Protein AF-A0A0F0DK06-F1 (afdb_monomer_lite)

Foldseek 3Di:
DPPPPPQDLVNLVVLLVVLVVLLQVLLCLQFVDGLQDDPVVLQVVLCVPPVDRDSQNCLQLVLLVVVVVQVCADPVRHRPDPPPDDDNVSSVSSNVVSLVNGPPNDPLNSLLSNLSSLLVVLSVQLVVCSVVVVNVSNVVSSVRSVVSSVRSNVSSVVVVVVVVVVVVVVCVVCPVVVVLLVVLLVCCVPPNVPPPDQLLVSLVCCCPPVPRPDPSVVSSVSSVVSNVVVVVVD

Sequence (234 aa):
MTTSLDLTIGDFEKQLAQTYGAMCGVFESAFGVGLEDRLPEIEQHIDKHYGADAANHMLVLQGIIDRDTEEFLDEDGNVLTDLSGTSVELCQEAVTLFLAKTKPASVYNENMLYGVSHCWFNLNLAGSCLHASQHPEALHFLASANKALGQAQMLLVLRERGRERARKGGKQRHAPMQEEKERAQTIFRQFIAGKGLSNAQAASKLHSEFGIRYHYGGVTRLVSKTRKEMESES

Secondary structure (DSSP, 8-state):
--------HHHHHHHHHHHHHHHHHHHHHHHSS-TT---HHHHHHHHHHH-----HHHHHHHHHHHHHGGG-B-TTS-B-S--TT--HHHHHHHHHHHHHH-SS--HHHHHHHHHHHHHHHHHHHHHHHHHTT-HHHHHHHHHHHHHHHHHHHHHHHHHHHHHHHHHHHHHHHHHHHHHHHHHHHHHIIIIIGGG---HHHHHHHHHHTT---S-HHHHHHHHHHHHHHHHH--

Radius of gyration: 28.75 Å; chains: 1; bounding box: 60×46×85 Å

Structure (mmCIF, N/CA/C/O backbone):
data_AF-A0A0F0DK06-F1
#
_entry.id   AF-A0A0F0DK06-F1
#
loop_
_atom_site.group_PDB
_atom_site.id
_atom_site.type_symbol
_atom_site.label_atom_id
_atom_site.label_alt_id
_atom_site.label_comp_id
_atom_site.label_asym_id
_atom_site.label_entity_id
_atom_site.label_seq_id
_atom_site.pdbx_PDB_ins_code
_atom_site.Cartn_x
_atom_site.Cartn_y
_atom_site.Cartn_z
_atom_site.occupancy
_atom_site.B_iso_or_equiv
_atom_site.auth_seq_id
_atom_site.auth_comp_id
_atom_site.auth_asym_id
_atom_site.auth_atom_id
_atom_site.pdbx_PDB_model_num
ATOM 1 N N . MET A 1 1 ? 30.646 26.077 -20.517 1.00 32.72 1 MET A N 1
ATOM 2 C CA . MET A 1 1 ? 31.102 24.688 -20.312 1.00 32.72 1 MET A CA 1
ATOM 3 C C . MET A 1 1 ? 29.901 23.880 -19.866 1.00 32.72 1 MET A C 1
ATOM 5 O O . MET A 1 1 ? 29.475 24.024 -18.731 1.00 32.72 1 MET A O 1
ATOM 9 N N . THR A 1 2 ? 29.297 23.123 -20.773 1.00 37.91 2 THR A N 1
ATOM 10 C CA . THR A 1 2 ? 28.320 22.083 -20.439 1.00 37.91 2 THR A CA 1
ATOM 11 C C . THR A 1 2 ? 29.119 20.818 -20.165 1.00 37.91 2 THR A C 1
ATOM 13 O O . THR A 1 2 ? 29.658 20.224 -21.092 1.00 37.91 2 THR A O 1
ATOM 16 N N . THR A 1 3 ? 29.284 20.456 -18.897 1.00 40.16 3 THR A N 1
ATOM 17 C CA . THR A 1 3 ? 29.746 19.118 -18.514 1.00 40.16 3 THR A CA 1
ATOM 18 C C . THR A 1 3 ? 28.744 18.112 -19.073 1.00 40.16 3 THR A C 1
ATOM 20 O O . THR A 1 3 ? 27.617 18.064 -18.577 1.00 40.16 3 THR A O 1
ATOM 23 N N . SER A 1 4 ? 29.106 17.361 -20.121 1.00 44.09 4 SER A N 1
ATOM 24 C CA . SER A 1 4 ? 28.352 16.155 -20.450 1.00 44.09 4 SER A CA 1
ATOM 25 C C . SER A 1 4 ? 28.555 15.199 -19.280 1.00 44.09 4 SER A C 1
ATOM 27 O O . SER A 1 4 ? 29.680 14.880 -18.895 1.00 44.09 4 SER A O 1
ATOM 29 N N . LEU A 1 5 ? 27.460 14.839 -18.615 1.00 53.03 5 LEU A N 1
ATOM 30 C CA . LEU A 1 5 ? 27.464 13.650 -17.783 1.00 53.03 5 LEU A CA 1
ATOM 31 C C . LEU A 1 5 ? 27.520 12.478 -18.762 1.00 53.03 5 LEU A C 1
ATOM 33 O O . LEU A 1 5 ? 26.489 12.084 -19.304 1.00 53.03 5 LEU A O 1
ATOM 37 N N . ASP A 1 6 ? 28.718 11.965 -19.020 1.00 58.81 6 ASP A N 1
ATOM 38 C CA . ASP A 1 6 ? 28.892 10.707 -19.743 1.00 58.81 6 ASP A CA 1
ATOM 39 C C . ASP A 1 6 ? 28.483 9.573 -18.790 1.00 58.81 6 ASP A C 1
ATOM 41 O O . ASP A 1 6 ? 29.312 8.952 -18.128 1.00 58.81 6 ASP A O 1
ATOM 45 N N . LEU A 1 7 ? 27.170 9.373 -18.641 1.00 66.19 7 LEU A N 1
ATOM 46 C CA . LEU A 1 7 ? 26.610 8.232 -17.923 1.00 66.19 7 LEU A CA 1
ATOM 47 C C . LEU A 1 7 ? 26.933 6.965 -18.712 1.00 66.19 7 LEU A C 1
ATOM 49 O O . LEU A 1 7 ? 26.565 6.841 -19.882 1.00 66.19 7 LEU A O 1
ATOM 53 N N . THR A 1 8 ? 27.617 6.020 -18.074 1.00 79.62 8 THR A N 1
ATOM 54 C CA . THR A 1 8 ? 27.904 4.721 -18.685 1.00 79.62 8 THR A CA 1
ATOM 55 C C . THR A 1 8 ? 26.672 3.820 -18.628 1.00 79.62 8 THR A C 1
ATOM 57 O O . THR A 1 8 ? 25.807 3.991 -17.770 1.00 79.62 8 THR A O 1
ATOM 60 N N . ILE A 1 9 ? 26.602 2.804 -19.495 1.00 79.38 9 ILE A N 1
ATOM 61 C CA . ILE A 1 9 ? 25.559 1.762 -19.419 1.00 79.38 9 ILE A CA 1
ATOM 62 C C . ILE A 1 9 ? 25.511 1.143 -18.010 1.00 79.38 9 ILE A C 1
ATOM 64 O O . ILE A 1 9 ? 24.431 0.965 -17.455 1.00 79.38 9 ILE A O 1
ATOM 68 N N . GLY A 1 10 ? 26.672 0.922 -17.381 1.00 83.31 10 GLY A N 1
ATOM 69 C CA . GLY A 1 10 ? 26.745 0.413 -16.008 1.00 83.31 10 GLY A CA 1
ATOM 70 C C . GLY A 1 10 ? 26.140 1.360 -14.961 1.00 83.31 10 GLY A C 1
ATOM 71 O O . GLY A 1 10 ? 25.573 0.899 -13.970 1.00 83.31 10 GLY A O 1
ATOM 72 N N . ASP A 1 11 ? 26.194 2.678 -15.178 1.00 86.06 11 ASP A N 1
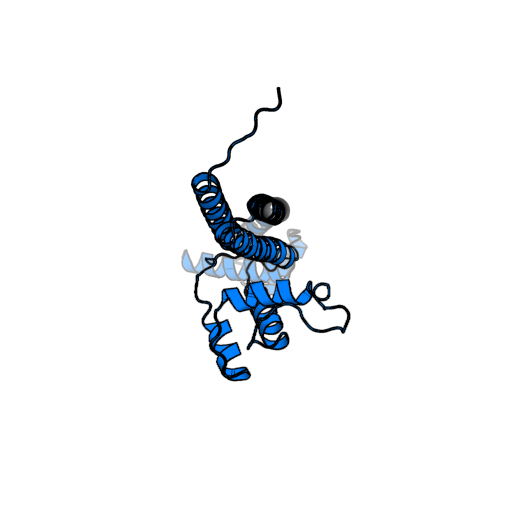ATOM 73 C CA . ASP A 1 11 ? 25.514 3.645 -14.308 1.00 86.06 11 ASP A CA 1
ATOM 74 C C . ASP A 1 11 ? 23.989 3.558 -14.455 1.00 86.06 11 ASP A C 1
ATOM 76 O O . ASP A 1 11 ? 23.273 3.649 -13.455 1.00 86.06 11 ASP A O 1
ATOM 80 N N . PHE A 1 12 ? 23.489 3.330 -15.675 1.00 85.94 12 PHE A N 1
ATOM 81 C CA . PHE A 1 12 ? 22.062 3.114 -15.932 1.00 85.94 12 PHE A CA 1
ATOM 82 C C . PHE A 1 12 ? 21.549 1.832 -15.279 1.00 85.94 12 PHE A C 1
ATOM 84 O O . PHE A 1 12 ? 20.561 1.879 -14.548 1.00 85.94 12 PHE A O 1
ATOM 91 N N . GLU A 1 13 ? 22.234 0.705 -15.479 1.00 88.81 13 GLU A N 1
ATOM 92 C CA . GLU A 1 13 ? 21.871 -0.582 -14.866 1.00 88.81 13 GLU A CA 1
ATOM 93 C C . GLU A 1 13 ? 21.831 -0.482 -13.339 1.00 88.81 13 GLU A C 1
ATOM 95 O O . GLU A 1 13 ? 20.900 -0.963 -12.686 1.00 88.81 13 GLU A O 1
ATOM 100 N N . LYS A 1 14 ? 22.806 0.222 -12.756 1.00 92.44 14 LYS A N 1
ATOM 101 C CA . LYS A 1 14 ? 22.839 0.482 -11.319 1.00 92.44 14 LYS A CA 1
ATOM 102 C C . LYS A 1 14 ? 21.637 1.302 -10.857 1.00 92.44 14 LYS A C 1
ATOM 104 O O . LYS A 1 14 ? 21.059 0.974 -9.821 1.00 92.44 14 LYS A O 1
ATOM 109 N N . GLN A 1 15 ? 21.257 2.354 -11.583 1.00 92.06 15 GLN A N 1
ATOM 110 C CA . GLN A 1 15 ? 20.084 3.150 -11.217 1.00 92.06 15 GLN A CA 1
ATOM 111 C C . GLN A 1 15 ? 18.779 2.365 -11.378 1.00 92.06 15 GLN A C 1
ATOM 113 O O . GLN A 1 15 ? 17.933 2.445 -10.492 1.00 92.06 15 GLN A O 1
ATOM 118 N N . LEU A 1 16 ? 18.639 1.551 -12.428 1.00 91.81 16 LEU A N 1
ATOM 119 C CA . LEU A 1 16 ? 17.487 0.659 -12.604 1.00 91.81 16 LEU A CA 1
ATOM 120 C C . LEU A 1 16 ? 17.328 -0.281 -11.405 1.00 91.81 16 LEU A C 1
ATOM 122 O O . LEU A 1 16 ? 16.255 -0.338 -10.803 1.00 91.81 16 LEU A O 1
ATOM 126 N N . ALA A 1 17 ? 18.409 -0.952 -11.000 1.00 93.50 17 ALA A N 1
ATOM 127 C CA . ALA A 1 17 ? 18.399 -1.852 -9.849 1.00 93.50 17 ALA A CA 1
ATOM 128 C C . ALA A 1 17 ? 18.077 -1.120 -8.532 1.00 93.50 17 ALA A C 1
ATOM 130 O O . ALA A 1 17 ? 17.318 -1.624 -7.703 1.00 93.50 17 ALA A O 1
ATOM 131 N N . GLN A 1 18 ? 18.621 0.085 -8.336 1.00 95.94 18 GLN A N 1
ATOM 132 C CA . GLN A 1 18 ? 18.335 0.906 -7.156 1.00 95.94 18 GLN A CA 1
ATOM 133 C C . GLN A 1 18 ? 16.867 1.336 -7.094 1.00 95.94 18 GLN A C 1
ATOM 135 O O . GLN A 1 18 ? 16.238 1.205 -6.041 1.00 95.94 18 GLN A O 1
ATOM 140 N N . THR A 1 19 ? 16.311 1.824 -8.204 1.00 95.31 19 THR A N 1
ATOM 141 C CA . THR A 1 19 ? 14.905 2.233 -8.275 1.00 95.31 19 THR A CA 1
ATOM 142 C C . THR A 1 19 ? 13.977 1.029 -8.100 1.00 95.31 19 THR A C 1
ATOM 144 O O . THR A 1 19 ? 13.003 1.138 -7.357 1.00 95.31 19 THR A O 1
ATOM 147 N N . TYR A 1 20 ? 14.307 -0.139 -8.668 1.00 94.88 20 TYR A N 1
ATOM 148 C CA . TYR A 1 20 ? 13.561 -1.384 -8.439 1.00 94.88 20 TYR A CA 1
ATOM 149 C C . TYR A 1 20 ? 13.545 -1.785 -6.957 1.00 94.88 20 TYR A C 1
ATOM 151 O O . TYR A 1 20 ? 12.481 -2.032 -6.388 1.00 94.88 20 TYR A O 1
ATOM 159 N N . GLY A 1 21 ? 14.707 -1.784 -6.295 1.00 95.94 21 GLY A N 1
ATOM 160 C CA . GLY A 1 21 ? 14.797 -2.098 -4.867 1.00 95.94 21 GLY A CA 1
ATOM 161 C C . GLY A 1 21 ? 13.999 -1.120 -3.996 1.00 95.94 21 GLY A C 1
ATOM 162 O O . GLY A 1 21 ? 13.289 -1.531 -3.077 1.00 95.94 21 GLY A O 1
ATOM 163 N N . ALA A 1 22 ? 14.051 0.177 -4.314 1.00 96.12 22 ALA A N 1
ATOM 164 C CA . ALA A 1 22 ? 13.262 1.193 -3.621 1.00 96.12 22 ALA A CA 1
ATOM 165 C C . ALA A 1 22 ? 11.749 1.009 -3.842 1.00 96.12 22 ALA A C 1
ATOM 167 O O . ALA A 1 22 ? 10.969 1.148 -2.899 1.00 96.12 22 ALA A O 1
ATOM 168 N N . MET A 1 23 ? 11.334 0.651 -5.059 1.00 96.12 23 MET A N 1
ATOM 169 C CA . MET A 1 23 ? 9.948 0.321 -5.387 1.00 96.12 23 MET A CA 1
ATOM 170 C C . MET A 1 23 ? 9.443 -0.877 -4.578 1.00 96.12 23 MET A C 1
ATOM 172 O O . MET A 1 23 ? 8.373 -0.783 -3.974 1.00 96.12 23 MET A O 1
ATOM 176 N N . CYS A 1 24 ? 10.230 -1.953 -4.489 1.00 94.56 24 CYS A N 1
ATOM 177 C CA . CYS A 1 24 ? 9.900 -3.118 -3.665 1.00 94.56 24 CYS A CA 1
ATOM 178 C C . CYS A 1 24 ? 9.703 -2.727 -2.194 1.00 94.56 24 CYS A C 1
ATOM 180 O O . CYS A 1 24 ? 8.694 -3.085 -1.591 1.00 94.56 24 CYS A O 1
ATOM 182 N N . GLY A 1 25 ? 10.610 -1.917 -1.636 1.00 94.44 25 GLY A N 1
ATOM 183 C CA . GLY A 1 25 ? 10.502 -1.448 -0.251 1.00 94.44 25 GLY A CA 1
ATOM 184 C C . GLY A 1 25 ? 9.280 -0.557 0.006 1.00 94.44 25 GLY A C 1
ATOM 185 O O . GLY A 1 25 ? 8.656 -0.647 1.068 1.00 94.44 25 GLY A O 1
ATOM 186 N N . VAL A 1 26 ? 8.895 0.289 -0.959 1.00 93.62 26 VAL A N 1
ATOM 187 C CA . VAL A 1 26 ? 7.659 1.087 -0.873 1.00 93.62 26 VAL A CA 1
ATOM 188 C C . VAL A 1 26 ? 6.428 0.188 -0.926 1.00 93.62 26 VAL A C 1
ATOM 190 O O . VAL A 1 26 ? 5.521 0.385 -0.117 1.00 93.62 26 VAL A O 1
ATOM 193 N N . PHE A 1 27 ? 6.398 -0.798 -1.824 1.00 92.88 27 PHE A N 1
ATOM 194 C CA . PHE A 1 27 ? 5.296 -1.756 -1.927 1.00 92.88 27 PHE A CA 1
ATOM 195 C C . PHE A 1 27 ? 5.124 -2.551 -0.627 1.00 92.88 27 PHE A C 1
ATOM 197 O O . PHE A 1 27 ? 4.036 -2.556 -0.049 1.00 92.88 27 PHE A O 1
ATOM 204 N N . GLU A 1 28 ? 6.210 -3.115 -0.098 1.00 92.25 28 GLU A N 1
ATOM 205 C CA . GLU A 1 28 ? 6.200 -3.866 1.160 1.00 92.25 28 GLU A CA 1
ATOM 206 C C . GLU A 1 28 ? 5.732 -3.002 2.334 1.00 92.25 28 GLU A C 1
ATOM 208 O O . GLU A 1 28 ? 4.836 -3.383 3.088 1.00 92.25 28 GLU A O 1
ATOM 213 N N . SER A 1 29 ? 6.246 -1.776 2.445 1.00 91.25 29 SER A N 1
ATOM 214 C CA . SER A 1 29 ? 5.813 -0.832 3.483 1.00 91.25 29 SER A CA 1
ATOM 215 C C . SER A 1 29 ? 4.342 -0.421 3.331 1.00 91.25 29 SER A C 1
ATOM 217 O O . SER A 1 29 ? 3.647 -0.143 4.317 1.00 91.25 29 SER A O 1
ATOM 219 N N . ALA A 1 30 ? 3.848 -0.342 2.095 1.00 89.75 30 ALA A N 1
ATOM 220 C CA . ALA A 1 30 ? 2.476 0.040 1.807 1.00 89.75 30 ALA A CA 1
ATOM 221 C C . ALA A 1 30 ? 1.489 -1.088 2.127 1.00 89.75 30 ALA A C 1
ATOM 223 O O . ALA A 1 30 ? 0.454 -0.810 2.747 1.00 89.75 30 ALA A O 1
ATOM 224 N N . PHE A 1 31 ? 1.799 -2.325 1.746 1.00 89.31 31 PHE A N 1
ATOM 225 C CA . PHE A 1 31 ? 0.837 -3.429 1.717 1.00 89.31 31 PHE A CA 1
ATOM 226 C C . PHE A 1 31 ? 1.129 -4.550 2.720 1.00 89.31 31 PHE A C 1
ATOM 228 O O . PHE A 1 31 ? 0.245 -5.363 2.979 1.00 89.31 31 PHE A O 1
ATOM 235 N N . GLY A 1 32 ? 2.307 -4.550 3.349 1.00 88.00 32 GLY A N 1
ATOM 236 C CA . GLY A 1 32 ? 2.714 -5.549 4.340 1.00 88.00 32 GLY A CA 1
ATOM 237 C C . GLY A 1 32 ? 3.075 -6.911 3.743 1.00 88.00 32 GLY A C 1
ATOM 238 O O . GLY A 1 32 ? 3.112 -7.889 4.484 1.00 88.00 32 GLY A O 1
ATOM 239 N N . VAL A 1 33 ? 3.296 -6.964 2.429 1.00 87.88 33 VAL A N 1
ATOM 240 C CA . VAL A 1 33 ? 3.726 -8.135 1.655 1.00 87.88 33 VAL A CA 1
ATOM 241 C C . VAL A 1 33 ? 4.769 -7.683 0.638 1.00 87.88 33 VAL A C 1
ATOM 243 O O . VAL A 1 33 ? 4.662 -6.575 0.105 1.00 87.88 33 VAL A O 1
ATOM 246 N N . GLY A 1 34 ? 5.780 -8.508 0.390 1.00 88.06 34 GLY A N 1
ATOM 247 C CA . GLY A 1 34 ? 6.795 -8.262 -0.626 1.00 88.06 34 GLY A CA 1
ATOM 248 C C . GLY A 1 34 ? 6.189 -8.216 -2.027 1.00 88.06 34 GLY A C 1
ATOM 249 O O . GLY A 1 34 ? 5.150 -8.819 -2.292 1.00 88.06 34 GLY A O 1
ATOM 250 N N . LEU A 1 35 ? 6.843 -7.490 -2.939 1.00 85.38 35 LEU A N 1
ATOM 251 C CA . LEU A 1 35 ? 6.375 -7.379 -4.325 1.00 85.38 35 LEU A CA 1
ATOM 252 C C . LEU A 1 35 ? 6.322 -8.749 -5.013 1.00 85.38 35 LEU A C 1
ATOM 254 O O . LEU A 1 35 ? 5.364 -9.053 -5.711 1.00 85.38 35 LEU A O 1
ATOM 258 N N . GLU A 1 36 ? 7.332 -9.581 -4.769 1.00 82.62 36 GLU A N 1
ATOM 259 C CA . GLU A 1 36 ? 7.475 -10.915 -5.360 1.00 82.62 36 GLU A CA 1
ATOM 260 C C . GLU A 1 36 ? 6.773 -12.018 -4.550 1.00 82.62 36 GLU A C 1
ATOM 262 O O . GLU A 1 36 ? 6.786 -13.182 -4.957 1.00 82.62 36 GLU A O 1
ATOM 267 N N . ASP A 1 37 ? 6.145 -11.674 -3.420 1.00 83.25 37 ASP A N 1
ATOM 268 C CA . ASP A 1 37 ? 5.455 -12.655 -2.588 1.00 83.25 37 ASP A CA 1
ATOM 269 C C . ASP A 1 37 ? 4.280 -13.266 -3.349 1.00 83.25 37 ASP A C 1
ATOM 271 O O . ASP A 1 37 ? 3.497 -12.582 -4.020 1.00 83.25 37 ASP A O 1
ATOM 275 N N . ARG A 1 38 ? 4.128 -14.586 -3.208 1.00 70.88 38 ARG A N 1
ATOM 276 C CA . ARG A 1 38 ? 2.936 -15.257 -3.714 1.00 70.88 38 ARG A CA 1
ATOM 277 C C . ARG A 1 38 ? 1.739 -14.914 -2.838 1.00 70.88 38 ARG A C 1
ATOM 279 O O . ARG A 1 38 ? 1.856 -14.894 -1.614 1.00 70.88 38 ARG A O 1
ATOM 286 N N . LEU A 1 39 ? 0.593 -14.672 -3.467 1.00 80.69 39 LEU A N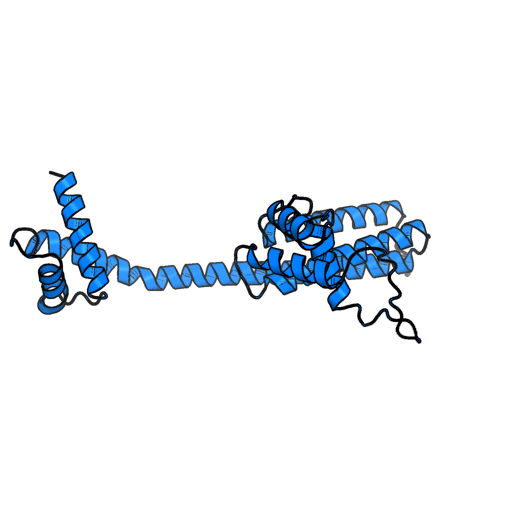 1
ATOM 287 C CA . LEU A 1 39 ? -0.692 -14.368 -2.841 1.00 80.69 39 LEU A CA 1
ATOM 288 C C . LEU A 1 39 ? -1.667 -15.496 -3.200 1.00 80.69 39 LEU A C 1
ATOM 290 O O . LEU A 1 39 ? -2.533 -15.312 -4.062 1.00 80.69 39 LEU A O 1
ATOM 294 N N . PRO A 1 40 ? -1.536 -16.674 -2.553 1.00 81.06 40 PRO A N 1
ATOM 295 C CA . PRO A 1 40 ? -2.130 -17.919 -3.032 1.00 81.06 40 PRO A CA 1
ATOM 296 C C . PRO A 1 40 ? -3.643 -17.852 -3.148 1.00 81.06 40 PRO A C 1
ATOM 298 O O . PRO A 1 40 ? -4.244 -18.547 -3.954 1.00 81.06 40 PRO A O 1
ATOM 301 N N . GLU A 1 41 ? -4.298 -17.020 -2.345 1.00 82.62 41 GLU A N 1
ATOM 302 C CA . GLU A 1 41 ? -5.744 -16.895 -2.408 1.00 82.62 41 GLU A CA 1
ATOM 303 C C . GLU A 1 41 ? -6.233 -16.088 -3.618 1.00 82.62 41 GLU A C 1
ATOM 305 O O . GLU A 1 41 ? -7.385 -16.257 -4.011 1.00 82.62 41 GLU A O 1
ATOM 310 N N . ILE A 1 42 ? -5.409 -15.186 -4.166 1.00 84.56 42 ILE A N 1
ATOM 311 C CA . ILE A 1 42 ? -5.698 -14.521 -5.444 1.00 84.56 42 ILE A CA 1
ATOM 312 C C . ILE A 1 42 ? -5.445 -15.525 -6.568 1.00 84.56 42 ILE A C 1
ATOM 314 O O . ILE A 1 42 ? -6.328 -15.706 -7.400 1.00 84.56 42 ILE A O 1
ATOM 318 N N . GLU A 1 43 ? -4.322 -16.254 -6.537 1.00 81.69 43 GLU A N 1
ATOM 319 C CA . GLU A 1 43 ? -4.020 -17.295 -7.537 1.00 81.69 43 GLU A CA 1
ATOM 320 C C . GLU A 1 43 ? -5.124 -18.345 -7.611 1.00 81.69 43 GLU A C 1
ATOM 322 O O . GLU A 1 43 ? -5.666 -18.594 -8.678 1.00 81.69 43 GLU A O 1
ATOM 327 N N . GLN A 1 44 ? -5.521 -18.907 -6.468 1.00 84.88 44 GLN A N 1
ATOM 328 C CA . GLN A 1 44 ? -6.580 -19.914 -6.392 1.00 84.88 44 GLN A CA 1
ATOM 329 C C . GLN A 1 44 ? -7.924 -19.388 -6.893 1.00 84.88 44 GLN A C 1
ATOM 331 O O . GLN A 1 44 ? -8.709 -20.153 -7.448 1.00 84.88 44 GLN A O 1
ATOM 336 N N . HIS A 1 45 ? -8.224 -18.105 -6.669 1.00 85.38 45 HIS A N 1
ATOM 337 C CA . HIS A 1 45 ? -9.441 -17.506 -7.201 1.00 85.38 45 HIS A CA 1
ATOM 338 C C . HIS A 1 45 ? -9.365 -17.411 -8.727 1.00 85.38 45 HIS A C 1
ATOM 340 O O . HIS A 1 45 ? -10.285 -17.856 -9.411 1.00 85.38 45 HIS A O 1
ATOM 346 N N . ILE A 1 46 ? -8.269 -16.868 -9.254 1.00 82.94 46 ILE A N 1
ATOM 347 C CA . ILE A 1 46 ? -8.091 -16.674 -10.692 1.00 82.94 46 ILE A CA 1
ATOM 348 C C . ILE A 1 46 ? -8.033 -18.017 -11.432 1.00 82.94 46 ILE A C 1
ATOM 350 O O . ILE A 1 46 ? -8.767 -18.198 -12.399 1.00 82.94 46 ILE A O 1
ATOM 354 N N . ASP A 1 47 ? -7.269 -18.989 -10.938 1.00 82.88 47 ASP A N 1
ATOM 355 C CA . ASP A 1 47 ? -7.199 -20.342 -11.503 1.00 82.88 47 ASP A CA 1
ATOM 356 C C . ASP A 1 47 ? -8.583 -21.008 -11.524 1.00 82.88 47 ASP A C 1
ATOM 358 O O . ASP A 1 47 ? -9.053 -21.485 -12.554 1.00 82.88 47 ASP A O 1
ATOM 362 N N . LYS A 1 48 ? -9.328 -20.936 -10.415 1.00 84.69 48 LYS A N 1
ATOM 363 C CA . LYS A 1 48 ? -10.671 -21.524 -10.338 1.00 84.69 48 LYS A CA 1
ATOM 364 C C . LYS A 1 48 ? -11.670 -20.895 -11.314 1.00 84.69 48 LYS A C 1
ATOM 366 O O . LYS A 1 48 ? -12.541 -21.604 -11.818 1.00 84.69 48 LYS A O 1
ATOM 371 N N . HIS A 1 49 ? -11.621 -19.577 -11.498 1.00 81.00 49 HIS A N 1
ATOM 372 C CA . HIS A 1 49 ? -12.631 -18.841 -12.264 1.00 81.00 49 HIS A CA 1
ATOM 373 C C . HIS A 1 49 ? -12.274 -18.673 -13.744 1.00 81.00 49 HIS A C 1
ATOM 375 O O . HIS A 1 49 ? -13.181 -18.619 -14.572 1.00 81.00 49 HIS A O 1
ATOM 381 N N . TYR A 1 50 ? -10.983 -18.645 -14.073 1.00 79.38 50 TYR A N 1
ATOM 382 C CA . TYR A 1 50 ? -10.483 -18.349 -15.415 1.00 79.38 50 TYR A CA 1
ATOM 383 C C . TYR A 1 50 ? -9.560 -19.440 -15.981 1.00 79.38 50 TYR A C 1
ATOM 385 O O . TYR A 1 50 ? -9.238 -19.391 -17.165 1.00 79.38 50 TYR A O 1
ATOM 393 N N . GLY A 1 51 ? -9.149 -20.435 -15.182 1.00 73.62 51 GLY A N 1
ATOM 394 C CA . GLY A 1 51 ? -8.243 -21.508 -15.610 1.00 73.62 51 GLY A CA 1
ATOM 395 C C . GLY A 1 51 ? -6.835 -21.019 -15.957 1.00 73.62 51 GLY A C 1
ATOM 396 O O . GLY A 1 51 ? -6.183 -21.607 -16.819 1.00 73.62 51 GLY A O 1
ATOM 397 N N . ALA A 1 52 ? -6.402 -19.910 -15.352 1.00 69.88 52 ALA A N 1
ATOM 398 C CA . ALA A 1 52 ? -5.152 -19.229 -15.665 1.00 69.88 52 ALA A CA 1
ATOM 399 C C . ALA A 1 52 ? -4.149 -19.324 -14.506 1.00 69.88 52 ALA A C 1
ATOM 401 O O . ALA A 1 52 ? -4.507 -19.084 -13.351 1.00 69.88 52 ALA A O 1
ATOM 402 N N . ASP A 1 53 ? -2.882 -19.604 -14.833 1.00 67.62 53 ASP A N 1
ATOM 403 C CA . ASP A 1 53 ? -1.774 -19.518 -13.877 1.00 67.62 53 ASP A CA 1
ATOM 404 C C . ASP A 1 53 ? -1.472 -18.042 -13.590 1.00 67.62 53 ASP A C 1
ATOM 406 O O . ASP A 1 53 ? -1.010 -17.285 -14.449 1.00 67.62 53 ASP A O 1
ATOM 410 N N . ALA A 1 54 ? -1.824 -17.607 -12.386 1.00 62.25 54 ALA A N 1
ATOM 411 C CA . ALA A 1 54 ? -1.763 -16.215 -11.992 1.00 62.25 54 ALA A CA 1
ATOM 412 C C . ALA A 1 54 ? -0.370 -15.863 -11.467 1.00 62.25 54 ALA A C 1
ATOM 414 O O . ALA A 1 54 ? -0.001 -16.215 -10.349 1.00 62.25 54 ALA A O 1
ATOM 415 N N . ALA A 1 55 ? 0.380 -15.056 -12.215 1.00 68.06 55 ALA A N 1
ATOM 416 C CA . ALA A 1 55 ? 1.573 -14.401 -11.690 1.00 68.06 55 ALA A CA 1
ATOM 417 C C . ALA A 1 55 ? 1.174 -13.265 -10.718 1.00 68.06 55 ALA A C 1
ATOM 419 O O . ALA A 1 55 ? 1.215 -12.094 -11.080 1.00 68.06 55 ALA A O 1
ATOM 420 N N . ASN A 1 56 ? 0.747 -13.622 -9.500 1.00 65.00 56 ASN A N 1
ATOM 421 C CA . ASN A 1 56 ? 0.326 -12.777 -8.363 1.00 65.00 56 ASN A CA 1
ATOM 422 C C . ASN A 1 56 ? 0.275 -11.261 -8.595 1.00 65.00 56 ASN A C 1
ATOM 424 O O . ASN A 1 56 ? -0.795 -10.691 -8.788 1.00 65.00 56 ASN A O 1
ATOM 428 N N . HIS A 1 57 ? 1.440 -10.607 -8.523 1.00 70.12 57 HIS A N 1
ATOM 429 C CA . HIS A 1 57 ? 1.578 -9.157 -8.583 1.00 70.12 57 HIS A CA 1
ATOM 430 C C . HIS A 1 57 ? 1.623 -8.633 -10.016 1.00 70.12 57 HIS A C 1
ATOM 432 O O . HIS A 1 57 ? 1.197 -7.511 -10.243 1.00 70.12 57 HIS A O 1
ATOM 438 N N . MET A 1 58 ? 2.084 -9.423 -10.985 1.00 77.25 58 MET A N 1
ATOM 439 C CA . MET A 1 58 ? 2.123 -9.020 -12.389 1.00 77.25 58 MET A CA 1
ATOM 440 C C . MET A 1 58 ? 0.718 -8.724 -12.899 1.00 77.25 58 MET A C 1
ATOM 442 O O . MET A 1 58 ? 0.515 -7.682 -13.498 1.00 77.25 58 MET A O 1
ATOM 446 N N . LEU A 1 59 ? -0.272 -9.560 -12.570 1.00 80.38 59 LEU A N 1
ATOM 447 C CA . LEU A 1 59 ? -1.675 -9.301 -12.920 1.00 80.38 59 LEU A CA 1
ATOM 448 C C . LEU A 1 59 ? -2.233 -8.047 -12.240 1.00 80.38 59 LEU A C 1
ATOM 450 O O . LEU A 1 59 ? -2.997 -7.298 -12.840 1.00 80.38 59 LEU A O 1
ATOM 454 N N . VAL A 1 60 ? -1.836 -7.809 -10.988 1.00 85.88 60 VAL A N 1
ATOM 455 C CA . VAL A 1 60 ? -2.265 -6.637 -10.217 1.00 85.88 60 VAL A CA 1
ATOM 456 C C . VAL A 1 60 ? -1.656 -5.354 -10.791 1.00 85.88 60 VAL A C 1
ATOM 458 O O . VAL A 1 60 ? -2.376 -4.387 -11.023 1.00 85.88 60 VAL A O 1
ATOM 461 N N . LEU A 1 61 ? -0.344 -5.324 -11.039 1.00 87.00 61 LEU A N 1
ATOM 462 C CA . LEU A 1 61 ? 0.321 -4.160 -11.625 1.00 87.00 61 LEU A CA 1
ATOM 463 C C . LEU A 1 61 ? -0.158 -3.927 -13.062 1.00 87.00 61 LEU A C 1
ATOM 465 O O . LEU A 1 61 ? -0.446 -2.791 -13.431 1.00 87.00 61 LEU A O 1
ATOM 469 N N . GLN A 1 62 ? -0.309 -5.000 -13.843 1.00 81.69 62 GLN A N 1
ATOM 470 C CA . GLN A 1 62 ? -0.789 -4.935 -15.218 1.00 81.69 62 GLN A CA 1
ATOM 471 C C . GLN A 1 62 ? -2.231 -4.440 -15.291 1.00 81.69 62 GLN A C 1
ATOM 473 O O . GLN A 1 62 ? -2.517 -3.573 -16.099 1.00 81.69 62 GLN A O 1
ATOM 478 N N . GLY A 1 63 ? -3.120 -4.882 -14.397 1.00 79.12 63 GLY A N 1
ATOM 479 C CA . GLY A 1 63 ? -4.504 -4.398 -14.366 1.00 79.12 63 GLY A CA 1
ATOM 480 C C . GLY A 1 63 ? -4.636 -2.910 -14.077 1.00 79.12 63 GLY A C 1
ATOM 481 O O . GLY A 1 63 ? -5.571 -2.272 -14.553 1.00 79.12 63 GLY A O 1
ATOM 482 N N . ILE A 1 64 ? -3.697 -2.342 -13.318 1.00 83.88 64 ILE A N 1
ATOM 483 C CA . ILE A 1 64 ? -3.642 -0.898 -13.094 1.00 83.88 64 ILE A CA 1
ATOM 484 C C . ILE A 1 64 ? -3.103 -0.157 -14.322 1.00 83.88 64 ILE A C 1
ATOM 486 O O . ILE A 1 64 ? -3.611 0.915 -14.631 1.00 83.88 64 ILE A O 1
ATOM 490 N N . ILE A 1 65 ? -2.112 -0.719 -15.019 1.00 78.56 65 ILE A N 1
ATOM 491 C CA . ILE A 1 65 ? -1.569 -0.145 -16.259 1.00 78.56 65 ILE A CA 1
ATOM 492 C C . ILE A 1 65 ? -2.628 -0.190 -17.367 1.00 78.56 65 ILE A C 1
ATOM 494 O O . ILE A 1 65 ? -2.934 0.846 -17.943 1.00 78.56 65 ILE A O 1
ATOM 498 N N . ASP A 1 66 ? -3.241 -1.355 -17.594 1.00 71.00 66 ASP A N 1
ATOM 499 C CA . ASP A 1 66 ? -4.238 -1.613 -18.644 1.00 71.00 66 ASP A CA 1
ATOM 500 C C . ASP A 1 66 ? -5.484 -0.735 -18.527 1.00 71.00 66 ASP A C 1
ATOM 502 O O . ASP A 1 66 ? -6.126 -0.416 -19.524 1.00 71.00 66 ASP A O 1
ATOM 506 N N . ARG A 1 67 ? -5.841 -0.331 -17.303 1.00 66.88 67 ARG A N 1
ATOM 507 C CA . ARG A 1 67 ? -6.961 0.585 -17.067 1.00 66.88 67 ARG A CA 1
ATOM 508 C C . ARG A 1 67 ? -6.702 1.988 -17.624 1.00 66.88 67 ARG A C 1
ATOM 510 O O . ARG A 1 67 ? -7.652 2.661 -18.009 1.00 66.88 67 ARG A O 1
ATOM 517 N N . ASP A 1 68 ? -5.446 2.419 -17.650 1.00 59.09 68 ASP A N 1
ATOM 518 C CA . ASP A 1 68 ? -5.055 3.782 -18.012 1.00 59.09 68 ASP A CA 1
ATOM 519 C C . ASP A 1 68 ? -4.382 3.841 -19.405 1.00 59.09 68 ASP A C 1
ATOM 521 O O . ASP A 1 68 ? -4.170 4.926 -19.943 1.00 59.09 68 ASP A O 1
ATOM 525 N N . THR A 1 69 ? -4.090 2.696 -20.038 1.00 55.59 69 THR A N 1
ATOM 526 C CA . THR A 1 69 ? -3.517 2.599 -21.394 1.00 55.59 69 THR A CA 1
ATOM 527 C C . THR A 1 69 ? -4.545 2.568 -22.534 1.00 55.59 69 THR A C 1
ATOM 529 O O . THR A 1 69 ? -4.171 2.245 -23.662 1.00 55.59 69 THR A O 1
ATOM 532 N N . GLU A 1 70 ? -5.789 3.028 -22.324 1.00 47.06 70 GLU A N 1
ATOM 533 C CA . GLU A 1 70 ? -6.702 3.385 -23.438 1.00 47.06 70 GLU A CA 1
ATOM 534 C C . GLU A 1 70 ? -6.044 4.367 -24.445 1.00 47.06 70 GLU A C 1
ATOM 536 O O . GLU A 1 70 ? -6.486 4.484 -25.584 1.00 47.06 70 GLU A O 1
ATOM 541 N N . GLU A 1 71 ? -4.950 5.039 -24.058 1.00 44.56 71 GLU A N 1
ATOM 542 C CA . GLU A 1 71 ? -4.141 5.932 -24.900 1.00 44.56 71 GLU A CA 1
ATOM 543 C C . GLU A 1 71 ? -3.114 5.235 -25.821 1.00 44.56 71 GLU A C 1
ATOM 545 O O . GLU A 1 71 ? -2.523 5.902 -26.668 1.00 44.56 71 GLU A O 1
ATOM 550 N N . PHE A 1 72 ? -2.885 3.921 -25.706 1.00 48.28 72 PHE A N 1
ATOM 551 C CA . PHE A 1 72 ? -1.968 3.170 -26.586 1.00 48.28 72 PHE A CA 1
ATOM 552 C C . PHE A 1 72 ? -2.722 2.362 -27.642 1.00 48.28 72 PHE A C 1
ATOM 554 O O . PHE A 1 72 ? -2.322 1.256 -28.001 1.00 48.28 72 PHE A O 1
ATOM 561 N N . LEU A 1 73 ? -3.835 2.902 -28.125 1.00 54.22 73 LEU A N 1
ATOM 562 C CA . LEU A 1 73 ? -4.477 2.400 -29.327 1.00 54.22 73 LEU A CA 1
ATOM 563 C C . LEU A 1 73 ? -3.760 2.984 -30.552 1.00 54.22 73 LEU A C 1
ATOM 565 O O . LEU A 1 73 ? -3.360 4.150 -30.543 1.00 54.22 73 LEU A O 1
ATOM 569 N N . ASP A 1 74 ? -3.569 2.188 -31.600 1.00 56.25 74 ASP A N 1
ATOM 570 C CA . ASP A 1 74 ? -3.165 2.718 -32.900 1.00 56.25 74 ASP A CA 1
ATOM 571 C C . ASP A 1 74 ? -4.283 3.589 -33.509 1.00 56.25 74 ASP A C 1
ATOM 573 O O . ASP A 1 74 ? -5.382 3.713 -32.960 1.00 56.25 74 ASP A O 1
ATOM 577 N N . GLU A 1 75 ? -4.007 4.222 -34.652 1.00 54.28 75 GLU A N 1
ATOM 578 C CA . GLU A 1 75 ? -4.978 5.084 -35.347 1.00 54.28 75 GLU A CA 1
ATOM 579 C C . GLU A 1 75 ? -6.268 4.341 -35.763 1.00 54.28 75 GLU A C 1
ATOM 581 O O . GLU A 1 75 ? -7.289 4.984 -36.015 1.00 54.28 75 GLU A O 1
ATOM 586 N N . ASP A 1 76 ? -6.240 3.004 -35.775 1.00 59.44 76 ASP A N 1
ATOM 587 C CA . ASP A 1 76 ? -7.362 2.118 -36.089 1.00 59.44 76 ASP A CA 1
ATOM 588 C C . ASP A 1 76 ? -8.076 1.579 -34.828 1.00 59.44 76 ASP A C 1
ATOM 590 O O . ASP A 1 76 ? -9.079 0.868 -34.939 1.00 59.44 76 ASP A O 1
ATOM 594 N N . GLY A 1 77 ? -7.614 1.933 -33.623 1.00 52.91 77 GLY A N 1
ATOM 595 C CA . GLY A 1 77 ? -8.199 1.492 -32.356 1.00 52.91 77 GLY A CA 1
ATOM 596 C C . GLY A 1 77 ? -7.681 0.144 -31.842 1.00 52.91 77 GLY A C 1
ATOM 597 O O . GLY A 1 77 ? -8.316 -0.445 -30.965 1.00 52.91 77 GLY A O 1
ATOM 598 N N . ASN A 1 78 ? -6.566 -0.375 -32.365 1.00 51.97 78 ASN A N 1
ATOM 599 C CA . ASN A 1 78 ? -5.957 -1.619 -31.890 1.00 51.97 78 ASN A CA 1
ATOM 600 C C . ASN A 1 78 ? -4.970 -1.351 -30.757 1.00 51.97 78 ASN A C 1
ATOM 602 O O . ASN A 1 78 ? -4.152 -0.440 -30.825 1.00 51.97 78 ASN A O 1
ATOM 606 N N . VAL A 1 79 ? -4.994 -2.199 -29.736 1.00 55.41 79 VAL A N 1
ATOM 607 C CA . VAL A 1 79 ? -4.063 -2.143 -28.605 1.00 55.41 79 VAL A CA 1
ATOM 608 C C . VAL A 1 79 ? -2.622 -2.365 -29.093 1.00 55.41 79 VAL A C 1
ATOM 610 O O . VAL A 1 79 ? -2.299 -3.432 -29.610 1.00 55.41 79 VAL A O 1
ATOM 613 N N . LEU A 1 80 ? -1.747 -1.366 -28.920 1.00 49.50 80 LEU A N 1
ATOM 614 C CA . LEU A 1 80 ? -0.324 -1.408 -29.303 1.00 49.50 80 LEU A CA 1
ATOM 615 C C . LEU A 1 80 ? 0.545 -2.232 -28.339 1.00 49.50 80 LEU A C 1
ATOM 617 O O . LEU A 1 80 ? 1.733 -2.434 -28.597 1.00 49.50 80 LEU A O 1
ATOM 621 N N . THR A 1 81 ? -0.011 -2.700 -27.220 1.00 49.41 81 THR A N 1
ATOM 622 C CA . THR A 1 81 ? 0.673 -3.609 -26.300 1.00 49.41 81 THR A CA 1
ATOM 623 C C . THR A 1 81 ? 0.378 -5.065 -26.663 1.00 49.41 81 THR A C 1
ATOM 625 O O . THR A 1 81 ? -0.733 -5.563 -26.494 1.00 49.41 81 THR A O 1
ATOM 628 N N . ASP A 1 82 ? 1.409 -5.781 -27.120 1.00 42.75 82 ASP A N 1
ATOM 629 C CA . ASP A 1 82 ? 1.424 -7.246 -27.219 1.00 42.75 82 ASP A CA 1
ATOM 630 C C . ASP A 1 82 ? 1.510 -7.866 -25.816 1.00 42.75 82 ASP A C 1
ATOM 632 O O . ASP A 1 82 ? 2.532 -8.404 -25.393 1.00 42.75 82 ASP A O 1
ATOM 636 N N . LEU A 1 83 ? 0.423 -7.752 -25.057 1.00 48.06 83 LEU A N 1
ATOM 637 C CA . LEU A 1 83 ? 0.156 -8.643 -23.933 1.00 48.06 83 LEU A CA 1
ATOM 638 C C . LEU A 1 83 ? -0.794 -9.727 -24.420 1.00 48.06 83 LEU A C 1
ATOM 640 O O . LEU A 1 83 ? -1.957 -9.826 -24.033 1.00 48.06 83 LEU A O 1
ATOM 644 N N . SER A 1 84 ? -0.272 -10.540 -25.331 1.00 43.91 84 SER A N 1
ATOM 645 C CA . SER A 1 84 ? -0.869 -11.803 -25.724 1.00 43.91 84 SER A CA 1
ATOM 646 C C . SER A 1 84 ? -1.139 -12.676 -24.486 1.00 43.91 84 SER A C 1
ATOM 648 O O . SER A 1 84 ? -0.235 -13.267 -23.905 1.00 43.91 84 SER A O 1
ATOM 650 N N . GLY A 1 85 ? -2.413 -12.784 -24.088 1.00 49.91 85 GLY A N 1
ATOM 651 C CA . GLY A 1 85 ? -2.918 -13.936 -23.327 1.00 49.91 85 GLY A CA 1
ATOM 652 C C . GLY A 1 85 ? -3.740 -13.674 -22.063 1.00 49.91 85 GLY A C 1
ATOM 653 O O . GLY A 1 85 ? -4.381 -14.613 -21.594 1.00 49.91 85 GLY A O 1
ATOM 654 N N . THR A 1 86 ? -3.792 -12.454 -21.525 1.00 59.41 86 THR A N 1
ATOM 655 C CA . THR A 1 86 ? -4.475 -12.192 -20.242 1.00 59.41 86 THR A CA 1
ATOM 656 C C . THR A 1 86 ? -5.649 -11.235 -20.432 1.00 59.41 86 THR A C 1
ATOM 658 O O . THR A 1 86 ? -5.471 -10.147 -20.971 1.00 59.41 86 THR A O 1
ATOM 661 N N . SER A 1 87 ? -6.864 -11.616 -20.014 1.00 69.31 87 SER A N 1
ATOM 662 C CA . SER A 1 87 ? -8.026 -10.730 -20.160 1.00 69.31 87 SER A CA 1
ATOM 663 C C . SER A 1 87 ? -7.936 -9.536 -19.201 1.00 69.31 87 SER A C 1
ATOM 665 O O . SER A 1 87 ? -7.605 -9.693 -18.026 1.00 69.31 87 SER A O 1
ATOM 667 N N . VAL A 1 88 ? -8.285 -8.338 -19.684 1.00 72.62 88 VAL A N 1
ATOM 668 C CA . VAL A 1 88 ? -8.389 -7.112 -18.862 1.00 72.62 88 VAL A CA 1
ATOM 669 C C . VAL A 1 88 ? -9.275 -7.348 -17.635 1.00 72.62 88 VAL A C 1
ATOM 671 O O . VAL A 1 88 ? -8.958 -6.904 -16.534 1.00 72.62 88 VAL A O 1
ATOM 674 N N . GLU A 1 89 ? -10.354 -8.112 -17.812 1.00 75.31 89 GLU A N 1
ATOM 675 C CA . GLU A 1 89 ? -11.273 -8.524 -16.748 1.00 75.31 89 GLU A CA 1
ATOM 676 C C . GLU A 1 89 ? -10.559 -9.296 -15.627 1.00 75.31 89 GLU A C 1
ATOM 678 O O . GLU A 1 89 ? -10.770 -9.016 -14.449 1.00 75.31 89 GLU A O 1
ATOM 683 N N . LEU A 1 90 ? -9.662 -10.222 -15.978 1.00 78.50 90 LEU A N 1
ATOM 684 C CA . LEU A 1 90 ? -8.877 -11.001 -15.021 1.00 78.50 90 LEU A CA 1
ATOM 685 C C . LEU A 1 90 ? -7.901 -10.107 -14.247 1.00 78.50 90 LEU A C 1
ATOM 687 O O . LEU A 1 90 ? -7.787 -10.230 -13.025 1.00 78.50 90 LEU A O 1
ATOM 691 N N . CYS A 1 91 ? -7.235 -9.174 -14.928 1.00 82.38 91 CYS A N 1
ATOM 692 C CA . CYS A 1 91 ? -6.335 -8.220 -14.284 1.00 82.38 91 CYS A CA 1
ATOM 693 C C . CYS A 1 91 ? -7.092 -7.275 -13.329 1.00 82.38 91 CYS A C 1
ATOM 695 O O . CYS A 1 91 ? -6.653 -7.050 -12.199 1.00 82.38 91 CYS A O 1
ATOM 697 N N . GLN A 1 92 ? -8.259 -6.764 -13.735 1.00 82.50 92 GLN A N 1
ATOM 698 C CA . GLN A 1 92 ? -9.110 -5.923 -12.882 1.00 82.50 92 GLN A CA 1
ATOM 699 C C . GLN A 1 92 ? -9.650 -6.682 -11.661 1.00 82.50 92 GLN A C 1
ATOM 701 O O . GLN A 1 92 ? -9.684 -6.135 -10.551 1.00 82.50 92 GLN A O 1
ATOM 706 N N . GLU A 1 93 ? -10.024 -7.952 -11.827 1.00 85.81 93 GLU A N 1
ATOM 707 C CA . GLU A 1 93 ? -10.436 -8.811 -10.714 1.00 85.81 93 GLU A CA 1
ATOM 708 C C . GLU A 1 93 ? -9.271 -9.026 -9.734 1.00 85.81 93 GLU A C 1
ATOM 710 O O . GLU A 1 93 ? -9.435 -8.855 -8.524 1.00 85.81 93 GLU A O 1
ATOM 715 N N . ALA A 1 94 ? -8.061 -9.301 -10.235 1.00 87.38 94 ALA A N 1
ATOM 716 C CA . ALA A 1 94 ? -6.870 -9.458 -9.400 1.00 87.38 94 ALA A CA 1
ATOM 717 C C . ALA A 1 94 ? -6.566 -8.189 -8.581 1.00 87.38 94 ALA A C 1
ATOM 719 O O . ALA A 1 94 ? -6.314 -8.279 -7.374 1.00 87.38 94 ALA A O 1
ATOM 720 N N . VAL A 1 95 ? -6.658 -7.001 -9.194 1.00 89.06 95 VAL A N 1
ATOM 721 C CA . VAL A 1 95 ? -6.533 -5.705 -8.499 1.00 89.06 95 VAL A CA 1
ATOM 722 C C . VAL A 1 95 ? -7.573 -5.567 -7.390 1.00 89.06 95 VAL A C 1
ATOM 724 O O . VAL A 1 95 ? -7.237 -5.210 -6.256 1.00 89.06 95 VAL A O 1
ATOM 727 N N . THR A 1 96 ? -8.834 -5.869 -7.696 1.00 88.38 96 THR A N 1
ATOM 728 C CA . THR A 1 96 ? -9.946 -5.765 -6.743 1.00 88.38 96 THR A CA 1
ATOM 729 C C . THR A 1 96 ? -9.730 -6.675 -5.537 1.00 88.38 96 THR A C 1
ATOM 731 O O . THR A 1 96 ? -9.820 -6.230 -4.387 1.00 88.38 96 THR A O 1
ATOM 734 N N . LEU A 1 97 ? -9.376 -7.938 -5.785 1.00 88.69 97 LEU A N 1
ATOM 735 C CA . LEU A 1 97 ? -9.093 -8.926 -4.745 1.00 88.69 97 LEU A CA 1
ATOM 736 C C . LEU A 1 97 ? -7.881 -8.535 -3.897 1.00 88.69 97 LEU A C 1
ATOM 738 O O . LEU A 1 97 ? -7.918 -8.687 -2.671 1.00 88.69 97 LEU A O 1
ATOM 742 N N . PHE A 1 98 ? -6.831 -8.000 -4.523 1.00 90.25 98 PHE A N 1
ATOM 743 C CA . PHE A 1 98 ? -5.658 -7.494 -3.820 1.00 90.25 98 PHE A CA 1
ATOM 744 C C . PHE A 1 98 ? -6.044 -6.357 -2.874 1.00 90.25 98 PHE A C 1
ATOM 746 O O . PHE A 1 98 ? -5.860 -6.469 -1.659 1.00 90.25 98 PHE A O 1
ATOM 753 N N . LEU A 1 99 ? -6.659 -5.292 -3.396 1.00 88.56 99 LEU A N 1
ATOM 754 C CA . LEU A 1 99 ? -7.033 -4.117 -2.607 1.00 88.56 99 LEU A CA 1
ATOM 755 C C . LEU A 1 99 ? -7.993 -4.468 -1.464 1.00 88.56 99 LEU A C 1
ATOM 757 O O . LEU A 1 99 ? -7.824 -3.940 -0.361 1.00 88.56 99 LEU A O 1
ATOM 761 N N . ALA A 1 100 ? -8.919 -5.410 -1.671 1.00 87.75 100 ALA A N 1
ATOM 762 C CA . ALA A 1 100 ? -9.825 -5.904 -0.632 1.00 87.75 100 ALA A CA 1
ATOM 763 C C . ALA A 1 100 ? -9.094 -6.566 0.552 1.00 87.75 100 ALA A C 1
ATOM 765 O O . ALA A 1 100 ? -9.590 -6.548 1.683 1.00 87.75 100 ALA A O 1
ATOM 766 N N . LYS A 1 101 ? -7.910 -7.138 0.314 1.00 81.44 101 LYS A N 1
ATOM 767 C CA . LYS A 1 101 ? -7.089 -7.801 1.337 1.00 81.44 101 LYS A CA 1
ATOM 768 C C . LYS A 1 101 ? -6.025 -6.901 1.949 1.00 81.44 101 LYS A C 1
ATOM 770 O O . LYS A 1 101 ? -5.547 -7.199 3.046 1.00 81.44 101 LYS A O 1
ATOM 775 N N . THR A 1 102 ? -5.688 -5.786 1.302 1.00 79.44 102 THR A N 1
ATOM 776 C CA . THR A 1 102 ? -4.703 -4.844 1.840 1.00 79.44 102 THR A CA 1
ATOM 777 C C . THR A 1 102 ? -5.185 -4.220 3.151 1.00 79.44 102 THR A C 1
ATOM 779 O O . THR A 1 102 ? -6.264 -3.633 3.255 1.00 79.44 102 THR A O 1
ATOM 782 N N . LYS A 1 103 ? -4.358 -4.320 4.194 1.00 68.25 103 LYS A N 1
ATOM 783 C CA . LYS A 1 103 ? -4.597 -3.668 5.485 1.00 68.25 103 LYS A CA 1
ATOM 784 C C . LYS A 1 103 ? -3.482 -2.664 5.756 1.00 68.25 103 LYS A C 1
ATOM 786 O O . LYS A 1 103 ? -2.316 -3.030 5.684 1.00 68.25 103 LYS A O 1
ATOM 791 N N . PRO A 1 104 ? -3.771 -1.453 6.261 1.00 65.94 104 PRO A N 1
ATOM 792 C CA . PRO A 1 104 ? -4.973 -0.632 6.184 1.00 65.94 104 PRO A CA 1
ATOM 793 C C . PRO A 1 104 ? -5.851 -0.672 4.947 1.00 65.94 104 PRO A C 1
ATOM 795 O O . PRO A 1 104 ? -5.315 -0.252 3.935 1.00 65.94 104 PRO A O 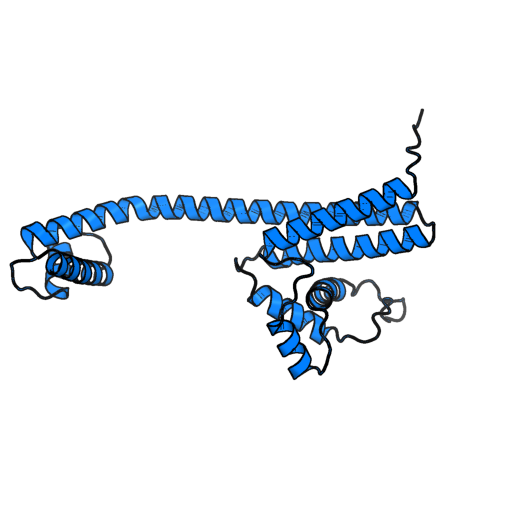1
ATOM 798 N N . ALA A 1 105 ? -7.156 -0.954 5.014 1.00 68.06 105 ALA A N 1
ATOM 799 C CA . ALA A 1 105 ? -8.043 -0.468 3.954 1.00 68.06 105 ALA A CA 1
ATOM 800 C C . ALA A 1 105 ? -7.974 1.070 3.945 1.00 68.06 105 ALA A C 1
ATOM 802 O O . ALA A 1 105 ? -8.170 1.715 4.982 1.00 68.06 105 ALA A O 1
ATOM 803 N N . SER A 1 106 ? -7.588 1.667 2.819 1.00 74.94 106 SER A N 1
ATOM 804 C CA . SER A 1 106 ? -7.339 3.103 2.740 1.00 74.94 106 SER A CA 1
ATOM 805 C C . SER A 1 106 ? -7.546 3.633 1.332 1.00 74.94 106 SER A C 1
ATOM 807 O O . SER A 1 106 ? -7.081 3.023 0.377 1.00 74.94 106 SER A O 1
ATOM 809 N N . VAL A 1 107 ? -8.133 4.829 1.224 1.00 80.50 107 VAL A N 1
ATOM 810 C CA . VAL A 1 107 ? -8.263 5.576 -0.043 1.00 80.50 107 VAL A CA 1
ATOM 811 C C . VAL A 1 107 ? -6.913 5.874 -0.710 1.00 80.50 107 VAL A C 1
ATOM 813 O O . VAL A 1 107 ? -6.853 6.181 -1.894 1.00 80.50 107 VAL A O 1
ATOM 816 N N . TYR A 1 108 ? -5.810 5.783 0.041 1.00 86.31 108 TYR A N 1
ATOM 817 C CA . TYR A 1 108 ? -4.463 5.964 -0.498 1.00 86.31 108 TYR A CA 1
ATOM 818 C C . TYR A 1 108 ? -3.931 4.718 -1.218 1.00 86.31 108 TYR A C 1
ATOM 820 O O . TYR A 1 108 ? -2.998 4.847 -2.002 1.00 86.31 108 TYR A O 1
ATOM 828 N N . ASN A 1 109 ? -4.465 3.522 -0.940 1.00 88.31 109 ASN A N 1
ATOM 829 C CA . ASN A 1 109 ? -3.858 2.263 -1.385 1.00 88.31 109 ASN A CA 1
ATOM 830 C C . ASN A 1 109 ? -3.883 2.102 -2.900 1.00 88.31 109 ASN A C 1
ATOM 832 O O . ASN A 1 109 ? -2.868 1.725 -3.470 1.00 88.31 109 ASN A O 1
ATOM 836 N N . GLU A 1 110 ? -4.999 2.432 -3.539 1.00 88.69 110 GLU A N 1
ATOM 837 C CA . GLU A 1 110 ? -5.122 2.360 -4.993 1.00 88.69 110 GLU A CA 1
ATOM 838 C C . GLU A 1 110 ? -4.163 3.337 -5.686 1.00 88.69 110 GLU A C 1
ATOM 840 O O . GLU A 1 110 ? -3.420 2.945 -6.574 1.00 88.69 110 GLU A O 1
ATOM 845 N N . ASN A 1 111 ? -4.073 4.581 -5.205 1.00 89.12 111 ASN A N 1
ATOM 846 C CA . ASN A 1 111 ? -3.147 5.577 -5.755 1.00 89.12 111 ASN A CA 1
ATOM 847 C C . ASN A 1 111 ? -1.665 5.221 -5.522 1.00 89.12 111 ASN A C 1
ATOM 849 O O . ASN A 1 111 ? -0.805 5.543 -6.339 1.00 89.12 111 ASN A O 1
ATOM 853 N N . MET A 1 112 ? -1.339 4.562 -4.405 1.00 91.88 112 MET A N 1
ATOM 854 C CA . MET A 1 112 ? 0.010 4.025 -4.192 1.00 91.88 112 MET A CA 1
ATOM 855 C C . MET A 1 112 ? 0.298 2.860 -5.131 1.00 91.88 112 MET A C 1
ATOM 857 O O . MET A 1 112 ? 1.383 2.811 -5.703 1.00 91.88 112 MET A O 1
ATOM 861 N N . LEU A 1 113 ? -0.666 1.951 -5.302 1.00 91.38 113 LEU A N 1
ATOM 862 C CA . LEU A 1 113 ? -0.551 0.833 -6.231 1.00 91.38 113 LEU A CA 1
ATOM 863 C C . LEU A 1 113 ? -0.371 1.342 -7.665 1.00 91.38 113 LEU A C 1
ATOM 865 O O . LEU A 1 113 ? 0.487 0.838 -8.377 1.00 91.38 113 LEU A O 1
ATOM 869 N N . TYR A 1 114 ? -1.079 2.407 -8.038 1.00 90.31 114 TYR A N 1
ATOM 870 C CA . TYR A 1 114 ? -0.887 3.140 -9.286 1.00 90.31 114 TYR A CA 1
ATOM 871 C C . TYR A 1 114 ? 0.539 3.661 -9.456 1.00 90.31 114 TYR A C 1
ATOM 873 O O . TYR A 1 114 ? 1.210 3.312 -10.425 1.00 90.31 114 TYR A O 1
ATOM 881 N N . GLY A 1 115 ? 1.061 4.412 -8.484 1.00 92.19 115 GLY A N 1
ATOM 882 C CA . GLY A 1 115 ? 2.438 4.909 -8.555 1.00 92.19 115 GLY A CA 1
ATOM 883 C C . GLY A 1 115 ? 3.489 3.792 -8.626 1.00 92.19 115 GLY A C 1
ATOM 884 O O . GLY A 1 115 ? 4.471 3.925 -9.356 1.00 92.19 115 GLY A O 1
ATOM 885 N N . VAL A 1 116 ? 3.278 2.671 -7.924 1.00 94.06 116 VAL A N 1
ATOM 886 C CA . VAL A 1 116 ? 4.162 1.494 -8.004 1.00 94.06 116 VAL A CA 1
ATOM 887 C C . VAL A 1 116 ? 4.064 0.810 -9.368 1.00 94.06 116 VAL A C 1
ATOM 889 O O . VAL A 1 116 ? 5.095 0.514 -9.962 1.00 94.06 116 VAL A O 1
ATOM 892 N N . SER A 1 117 ? 2.856 0.618 -9.898 1.00 91.50 117 SER A N 1
ATOM 893 C CA . SER A 1 117 ? 2.632 -0.020 -11.204 1.00 91.50 117 SER A CA 1
ATOM 894 C C . SER A 1 117 ? 3.263 0.794 -12.332 1.00 91.50 117 SER A C 1
ATOM 896 O O . SER A 1 117 ? 3.981 0.248 -13.165 1.00 91.50 117 SER A O 1
ATOM 898 N N . HIS A 1 118 ? 3.111 2.122 -12.302 1.00 91.12 118 HIS A N 1
ATOM 899 C CA . HIS A 1 118 ? 3.775 3.012 -13.255 1.00 91.12 118 HIS A CA 1
ATOM 900 C C . HIS A 1 118 ? 5.294 3.015 -13.096 1.00 91.12 118 HIS A C 1
ATOM 902 O O . HIS A 1 118 ? 6.005 3.081 -14.098 1.00 91.12 118 HIS A O 1
ATOM 908 N N . CYS A 1 119 ? 5.813 2.942 -11.867 1.00 94.56 119 CYS A N 1
ATOM 909 C CA . CYS A 1 119 ? 7.249 2.792 -11.649 1.00 94.56 119 CYS A CA 1
ATOM 910 C C . CYS A 1 119 ? 7.763 1.509 -12.311 1.00 94.56 119 CYS A C 1
ATOM 912 O O . CYS A 1 119 ? 8.684 1.570 -13.122 1.00 94.56 119 CYS A O 1
ATOM 914 N N . TRP A 1 120 ? 7.109 0.379 -12.035 1.00 92.88 120 TRP A N 1
ATOM 915 C CA . TRP A 1 120 ? 7.445 -0.924 -12.600 1.00 92.88 120 TRP A CA 1
ATOM 916 C C . TRP A 1 120 ? 7.403 -0.915 -14.133 1.00 92.88 120 TRP A C 1
ATOM 918 O O . TRP A 1 120 ? 8.377 -1.296 -14.780 1.00 92.88 120 TRP A O 1
ATOM 928 N N . PHE A 1 121 ? 6.325 -0.400 -14.725 1.00 90.44 121 PHE A N 1
ATOM 929 C CA . PHE A 1 121 ? 6.180 -0.289 -16.177 1.00 90.44 121 PHE A CA 1
ATOM 930 C C . PHE A 1 121 ? 7.323 0.511 -16.812 1.00 90.44 121 PHE A C 1
ATOM 932 O O . PHE A 1 121 ? 7.992 0.043 -17.732 1.00 90.44 121 PHE A O 1
ATOM 939 N N . ASN A 1 122 ? 7.604 1.700 -16.272 1.00 91.88 122 ASN A N 1
ATOM 940 C CA . ASN A 1 122 ? 8.662 2.563 -16.789 1.00 91.88 122 ASN A CA 1
ATOM 941 C C . ASN A 1 122 ? 10.062 1.957 -16.590 1.00 91.88 122 ASN A C 1
ATOM 943 O O . ASN A 1 122 ? 10.931 2.175 -17.427 1.00 91.88 122 ASN A O 1
ATOM 947 N N . LEU A 1 123 ? 10.298 1.174 -15.532 1.00 93.38 123 LEU A N 1
ATOM 948 C CA . LEU A 1 123 ? 11.561 0.444 -15.367 1.00 93.38 123 LEU A CA 1
ATOM 949 C C . LEU A 1 123 ? 11.756 -0.614 -16.459 1.00 93.38 123 LEU A C 1
ATOM 951 O O . LEU A 1 123 ? 12.854 -0.719 -17.005 1.00 93.38 123 LEU A O 1
ATOM 955 N N . ASN A 1 124 ? 10.701 -1.350 -16.818 1.00 89.38 124 ASN A N 1
ATOM 956 C CA . ASN A 1 124 ? 10.763 -2.329 -17.908 1.00 89.38 124 ASN A CA 1
ATOM 957 C C . ASN A 1 124 ? 11.008 -1.662 -19.269 1.00 89.38 124 ASN A C 1
ATOM 959 O O . ASN A 1 124 ? 11.837 -2.141 -20.049 1.00 89.38 124 ASN A O 1
ATOM 963 N N . LEU A 1 125 ? 10.352 -0.528 -19.541 1.00 88.62 125 LEU A N 1
ATOM 964 C CA . LEU A 1 125 ? 10.610 0.255 -20.754 1.00 88.62 125 LEU A CA 1
ATOM 965 C C . LEU A 1 125 ? 12.041 0.797 -20.785 1.00 88.62 125 LEU A C 1
ATOM 967 O O . LEU A 1 125 ? 12.727 0.662 -21.796 1.00 88.62 125 LEU A O 1
ATOM 971 N N . ALA A 1 126 ? 12.528 1.343 -19.669 1.00 87.50 126 ALA A N 1
ATOM 972 C CA . ALA A 1 126 ? 13.896 1.838 -19.564 1.00 87.50 126 ALA A CA 1
ATOM 973 C C . ALA A 1 126 ? 14.930 0.731 -19.824 1.00 87.50 126 ALA A C 1
ATOM 975 O O . ALA A 1 126 ? 15.884 0.952 -20.570 1.00 87.50 126 ALA A O 1
ATOM 976 N N . GLY A 1 127 ? 14.724 -0.466 -19.262 1.00 87.06 127 GLY A N 1
ATOM 977 C CA . GLY A 1 127 ? 15.570 -1.635 -19.522 1.00 87.06 127 GLY A CA 1
ATOM 978 C C . GLY A 1 127 ? 15.546 -2.063 -20.992 1.00 87.06 127 GLY A C 1
ATOM 979 O O . GLY A 1 127 ? 16.597 -2.300 -21.585 1.00 87.06 127 GLY A O 1
ATOM 980 N N . SER A 1 128 ? 14.366 -2.074 -21.615 1.00 86.69 128 SER A N 1
ATOM 981 C CA . SER A 1 128 ? 14.205 -2.410 -23.038 1.00 86.69 128 SER A CA 1
ATOM 982 C C . SER A 1 128 ? 14.924 -1.411 -23.951 1.00 86.69 128 SER A C 1
ATOM 984 O O . SER A 1 128 ? 15.672 -1.811 -24.846 1.00 86.69 128 SER A O 1
ATOM 986 N N . CYS A 1 129 ? 14.776 -0.109 -23.690 1.00 86.81 129 CYS A N 1
ATOM 987 C CA . CYS A 1 129 ? 15.495 0.943 -24.412 1.00 86.81 129 CYS A CA 1
ATOM 988 C C . CYS A 1 129 ? 17.012 0.838 -24.219 1.00 86.81 129 CYS A C 1
ATOM 990 O O . CYS A 1 129 ? 17.761 1.008 -25.180 1.00 86.81 129 CYS A O 1
ATOM 992 N N . LEU A 1 130 ? 17.479 0.505 -23.010 1.00 84.88 130 LEU A N 1
ATOM 993 C CA . LEU A 1 130 ? 18.903 0.302 -22.741 1.00 84.88 130 LEU A CA 1
ATOM 994 C C . LEU A 1 130 ? 19.467 -0.861 -23.572 1.00 84.88 130 LEU A C 1
ATOM 996 O O . LEU A 1 130 ? 20.504 -0.702 -24.217 1.00 84.88 130 LEU A O 1
ATOM 1000 N N . HIS A 1 131 ? 18.755 -1.992 -23.641 1.00 85.44 131 HIS A N 1
ATOM 1001 C CA . HIS A 1 131 ? 19.125 -3.120 -24.505 1.00 85.44 131 HIS A CA 1
ATOM 1002 C C . HIS A 1 131 ? 19.154 -2.742 -25.992 1.00 85.44 131 HIS A C 1
ATOM 1004 O O . HIS A 1 131 ? 20.036 -3.188 -26.726 1.00 85.44 131 HIS A O 1
ATOM 1010 N N . ALA A 1 132 ? 18.241 -1.873 -26.430 1.00 85.50 132 ALA A N 1
ATOM 1011 C CA . ALA A 1 132 ? 18.202 -1.334 -27.788 1.00 85.50 132 ALA A CA 1
ATOM 1012 C C . ALA A 1 132 ? 19.199 -0.180 -28.037 1.00 85.50 132 ALA A C 1
ATOM 1014 O O . ALA A 1 132 ? 19.199 0.403 -29.119 1.00 85.50 132 ALA A O 1
ATOM 1015 N N . SER A 1 133 ? 20.056 0.164 -27.064 1.00 84.38 133 SER A N 1
ATOM 1016 C CA . SER A 1 133 ? 20.993 1.301 -27.128 1.00 84.38 133 SER A CA 1
ATOM 1017 C C . SER A 1 133 ? 20.326 2.680 -27.315 1.00 84.38 133 SER A C 1
ATOM 1019 O O . SER A 1 133 ? 20.968 3.642 -27.746 1.00 84.38 133 SER A O 1
ATOM 1021 N N . GLN A 1 134 ? 19.053 2.805 -26.938 1.00 84.50 134 GLN A N 1
ATOM 1022 C CA . GLN A 1 134 ? 18.255 4.037 -26.930 1.00 84.50 134 GLN A CA 1
ATOM 1023 C C . GLN A 1 134 ? 18.423 4.765 -25.587 1.00 84.50 134 GLN A C 1
ATOM 1025 O O . GLN A 1 134 ? 17.552 4.762 -24.717 1.00 84.50 134 GLN A O 1
ATOM 1030 N N . HIS A 1 135 ? 19.613 5.327 -25.371 1.00 85.25 135 HIS A N 1
ATOM 1031 C CA . HIS A 1 135 ? 20.013 5.896 -24.079 1.00 85.25 135 HIS A CA 1
ATOM 1032 C C . HIS A 1 135 ? 19.170 7.113 -23.634 1.00 85.25 135 HIS A C 1
ATOM 1034 O O . HIS A 1 135 ? 18.827 7.182 -22.450 1.00 85.25 135 HIS A O 1
ATOM 1040 N N . PRO A 1 136 ? 18.808 8.073 -24.515 1.00 86.69 136 PRO A N 1
ATOM 1041 C CA . PRO A 1 136 ? 17.935 9.186 -24.133 1.00 86.69 136 PRO A CA 1
ATOM 1042 C C . PRO A 1 136 ? 16.549 8.730 -23.661 1.00 86.69 136 PRO A C 1
ATOM 1044 O O . PRO A 1 136 ? 16.038 9.228 -22.656 1.00 86.69 136 PRO A O 1
ATOM 1047 N N . GLU A 1 137 ? 15.960 7.755 -24.348 1.00 85.62 137 GLU A N 1
ATOM 1048 C CA . GLU A 1 137 ? 14.663 7.167 -24.024 1.00 85.62 137 GLU A CA 1
ATOM 1049 C C . GLU A 1 137 ? 14.737 6.375 -22.715 1.00 85.62 137 GLU A C 1
ATOM 1051 O O . GLU A 1 137 ? 13.887 6.543 -21.840 1.00 85.62 137 GLU A O 1
ATOM 1056 N N . ALA A 1 138 ? 15.806 5.597 -22.515 1.00 87.44 138 ALA A N 1
ATOM 1057 C CA . ALA A 1 138 ? 16.052 4.903 -21.253 1.00 87.44 138 ALA A CA 1
ATOM 1058 C C . ALA A 1 138 ? 16.134 5.883 -20.068 1.00 87.44 138 ALA A C 1
ATOM 1060 O O . ALA A 1 138 ? 15.547 5.633 -19.013 1.00 87.44 138 ALA A O 1
ATOM 1061 N N . LEU A 1 139 ? 16.803 7.030 -20.244 1.00 88.12 139 LEU A N 1
ATOM 1062 C CA . LEU A 1 139 ? 16.873 8.082 -19.225 1.00 88.12 139 LEU A CA 1
ATOM 1063 C C . LEU A 1 139 ? 15.508 8.712 -18.951 1.00 88.12 139 LEU A C 1
ATOM 1065 O O . LEU A 1 139 ? 15.164 8.947 -17.791 1.00 88.12 139 LEU A O 1
ATOM 1069 N N . HIS A 1 140 ? 14.730 8.976 -20.001 1.00 89.88 140 HIS A N 1
ATOM 1070 C CA . HIS A 1 140 ? 13.372 9.490 -19.870 1.00 89.88 140 HIS A CA 1
ATOM 1071 C C . HIS A 1 140 ? 12.500 8.545 -19.034 1.00 89.88 140 HIS A C 1
ATOM 1073 O O . HIS A 1 140 ? 11.898 8.975 -18.047 1.00 89.88 140 HIS A O 1
ATOM 1079 N N . PHE A 1 141 ? 12.482 7.254 -19.372 1.00 90.94 141 PHE A N 1
ATOM 1080 C CA . PHE A 1 141 ? 11.689 6.262 -18.650 1.00 90.94 141 PHE A CA 1
ATOM 1081 C C . PHE A 1 141 ? 12.180 6.056 -17.215 1.00 90.94 141 PHE A C 1
ATOM 1083 O O . PHE A 1 141 ? 11.369 6.020 -16.291 1.00 90.94 141 PHE A O 1
ATOM 1090 N N . LEU A 1 142 ? 13.492 6.038 -16.974 1.00 92.88 142 LEU A N 1
ATOM 1091 C CA . LEU A 1 142 ? 14.040 5.974 -15.618 1.00 92.88 142 LEU A CA 1
ATOM 1092 C C . LEU A 1 142 ? 13.641 7.196 -14.770 1.00 92.88 142 LEU A C 1
ATOM 1094 O O . LEU A 1 142 ? 13.299 7.060 -13.591 1.00 92.88 142 LEU A O 1
ATOM 1098 N N . ALA A 1 143 ? 13.642 8.399 -15.348 1.00 92.25 143 ALA A N 1
ATOM 1099 C CA . ALA A 1 143 ? 13.174 9.602 -14.661 1.00 92.25 143 ALA A CA 1
ATOM 1100 C C . ALA A 1 143 ? 11.668 9.527 -14.347 1.00 92.25 143 ALA A C 1
ATOM 1102 O O . ALA A 1 143 ? 11.251 9.853 -13.231 1.00 92.25 143 ALA A O 1
ATOM 1103 N N . SER A 1 144 ? 10.860 9.044 -15.294 1.00 93.25 144 SER A N 1
ATOM 1104 C CA . SER A 1 144 ? 9.423 8.805 -15.111 1.00 93.25 144 SER A CA 1
ATOM 1105 C C . SER A 1 144 ? 9.143 7.764 -14.023 1.00 93.25 144 SER A C 1
ATOM 1107 O O . SER A 1 144 ? 8.293 7.998 -13.160 1.00 93.25 144 SER A O 1
ATOM 1109 N N . ALA A 1 145 ? 9.918 6.676 -13.979 1.00 95.06 145 ALA A N 1
ATOM 1110 C CA . ALA A 1 145 ? 9.833 5.659 -12.933 1.00 95.06 145 ALA A CA 1
ATOM 1111 C C . ALA A 1 145 ? 10.111 6.246 -11.543 1.00 95.06 145 ALA A C 1
ATOM 1113 O O . ALA A 1 145 ? 9.339 6.034 -10.606 1.00 95.06 145 ALA A O 1
ATOM 1114 N N . ASN A 1 146 ? 11.182 7.035 -11.408 1.00 95.56 146 ASN A N 1
ATOM 1115 C CA . ASN A 1 146 ? 11.531 7.689 -10.145 1.00 95.56 146 ASN A CA 1
ATOM 1116 C C . ASN A 1 146 ? 10.475 8.714 -9.706 1.00 95.56 146 ASN A C 1
ATOM 1118 O O . ASN A 1 146 ? 10.166 8.817 -8.517 1.00 95.56 146 ASN A O 1
ATOM 1122 N N . LYS A 1 147 ? 9.875 9.450 -10.649 1.00 95.81 147 LYS A N 1
ATOM 1123 C CA . LYS A 1 147 ? 8.770 10.374 -10.360 1.00 95.81 147 LYS A CA 1
ATOM 1124 C C . LYS A 1 147 ? 7.550 9.631 -9.807 1.00 95.81 147 LYS A C 1
ATOM 1126 O O . LYS A 1 147 ? 7.020 10.044 -8.774 1.00 95.81 147 LYS A O 1
ATOM 1131 N N . ALA A 1 148 ? 7.127 8.549 -10.461 1.00 94.88 148 ALA A N 1
ATOM 1132 C CA . ALA A 1 148 ? 5.992 7.734 -10.023 1.00 94.88 148 ALA A CA 1
ATOM 1133 C C . ALA A 1 148 ? 6.242 7.119 -8.633 1.00 94.88 148 ALA A C 1
ATOM 1135 O O . ALA A 1 148 ? 5.389 7.196 -7.743 1.00 94.88 148 ALA A O 1
ATOM 1136 N N . LEU A 1 149 ? 7.459 6.620 -8.398 1.00 96.75 149 LEU A N 1
ATOM 1137 C CA . LEU A 1 149 ? 7.865 6.100 -7.095 1.00 96.75 149 LEU A CA 1
ATOM 1138 C C . LEU A 1 149 ? 7.831 7.173 -5.999 1.00 96.75 149 LEU A C 1
ATOM 1140 O O . LEU A 1 149 ? 7.309 6.930 -4.910 1.00 96.75 149 LEU A O 1
ATOM 1144 N N . GLY A 1 150 ? 8.330 8.379 -6.283 1.00 95.75 150 GLY A N 1
ATOM 1145 C CA . GLY A 1 150 ? 8.285 9.501 -5.343 1.00 95.75 150 GLY A CA 1
ATOM 1146 C C . GLY A 1 150 ? 6.855 9.904 -4.964 1.00 95.75 150 GLY A C 1
ATOM 1147 O O . GLY A 1 150 ? 6.583 10.225 -3.804 1.00 95.75 150 GLY A O 1
ATOM 1148 N N . GLN A 1 151 ? 5.915 9.831 -5.912 1.00 94.00 151 GLN A N 1
ATOM 1149 C CA . GLN A 1 151 ? 4.490 10.058 -5.646 1.00 94.00 151 GLN A CA 1
ATOM 1150 C C . GLN A 1 151 ? 3.909 8.977 -4.725 1.00 94.00 151 GLN A C 1
ATOM 1152 O O . GLN A 1 151 ? 3.276 9.314 -3.719 1.00 94.00 151 GLN A O 1
ATOM 1157 N N . ALA A 1 152 ? 4.176 7.696 -5.003 1.00 94.75 152 ALA A N 1
ATOM 1158 C CA . ALA A 1 152 ? 3.750 6.588 -4.145 1.00 94.75 152 ALA A CA 1
ATOM 1159 C C . ALA A 1 152 ? 4.327 6.715 -2.723 1.00 94.75 152 ALA A C 1
ATOM 1161 O O . ALA A 1 152 ? 3.601 6.592 -1.732 1.00 94.75 152 ALA A O 1
ATOM 1162 N N . GLN A 1 153 ? 5.612 7.055 -2.606 1.00 95.69 153 GLN A N 1
ATOM 1163 C CA . GLN A 1 153 ? 6.278 7.262 -1.321 1.00 95.69 153 GLN A CA 1
ATOM 1164 C C . GLN A 1 153 ? 5.659 8.425 -0.530 1.00 95.69 153 GLN A C 1
ATOM 1166 O O . GLN A 1 153 ? 5.454 8.318 0.681 1.00 95.69 153 GLN A O 1
ATOM 1171 N N . MET A 1 154 ? 5.309 9.532 -1.193 1.00 94.94 154 MET A N 1
ATOM 1172 C CA . MET A 1 154 ? 4.637 10.659 -0.541 1.00 94.94 154 MET A CA 1
ATOM 1173 C C . MET A 1 154 ? 3.263 10.257 0.010 1.00 94.94 154 MET A C 1
ATOM 1175 O O . MET A 1 154 ? 2.925 10.603 1.145 1.00 94.94 154 MET A O 1
ATOM 1179 N N . LEU A 1 155 ? 2.481 9.494 -0.756 1.00 93.25 155 LEU A N 1
ATOM 1180 C CA . LEU A 1 155 ? 1.177 8.990 -0.315 1.00 93.25 155 LEU A CA 1
ATOM 1181 C C . LEU A 1 155 ? 1.304 8.073 0.905 1.00 93.25 155 LEU A C 1
ATOM 1183 O O . LEU A 1 155 ? 0.526 8.208 1.853 1.00 93.25 155 LEU A O 1
ATOM 1187 N N . LEU A 1 156 ? 2.323 7.211 0.935 1.00 92.06 156 LEU A N 1
ATOM 1188 C CA . LEU A 1 156 ? 2.625 6.375 2.096 1.00 92.06 156 LEU A CA 1
ATOM 1189 C C . LEU A 1 156 ? 2.901 7.231 3.339 1.00 92.06 156 LEU A C 1
ATOM 1191 O O . LEU A 1 156 ? 2.301 7.015 4.395 1.00 92.06 156 LEU A O 1
ATOM 1195 N N . VAL A 1 157 ? 3.741 8.261 3.212 1.00 93.00 157 VAL A N 1
ATOM 1196 C CA . VAL A 1 157 ? 4.039 9.192 4.313 1.00 93.00 157 VAL A CA 1
ATOM 1197 C C . VAL A 1 157 ? 2.776 9.907 4.803 1.00 93.00 157 VAL A C 1
ATOM 1199 O O . VAL A 1 157 ? 2.567 10.039 6.014 1.00 93.00 157 VAL A O 1
ATOM 1202 N N . LEU A 1 158 ? 1.911 10.364 3.894 1.00 90.69 158 LEU A N 1
ATOM 1203 C CA . LEU A 1 158 ? 0.642 11.007 4.249 1.00 90.69 158 LEU A CA 1
ATOM 1204 C C . LEU A 1 158 ? -0.292 10.048 4.994 1.00 90.69 158 LEU A C 1
ATOM 1206 O O . LEU A 1 158 ? -0.873 10.431 6.017 1.00 90.69 158 LEU A O 1
ATOM 1210 N N . ARG A 1 159 ? -0.386 8.796 4.535 1.00 90.44 159 ARG A N 1
ATOM 1211 C CA . ARG A 1 159 ? -1.177 7.742 5.177 1.00 90.44 159 ARG A CA 1
ATOM 1212 C C . ARG A 1 159 ? -0.698 7.474 6.601 1.00 90.44 159 ARG A C 1
ATOM 1214 O O . ARG A 1 159 ? -1.514 7.488 7.526 1.00 90.44 159 ARG A O 1
ATOM 1221 N N . GLU A 1 160 ? 0.605 7.287 6.807 1.00 89.81 160 GLU A N 1
ATOM 1222 C CA . GLU A 1 160 ? 1.159 6.999 8.137 1.00 89.81 160 GLU A CA 1
ATOM 1223 C C . GLU A 1 160 ? 1.019 8.189 9.096 1.00 89.81 160 GLU A C 1
ATOM 1225 O O . GLU A 1 160 ? 0.612 8.020 10.250 1.00 89.81 160 GLU A O 1
ATOM 1230 N N . ARG A 1 161 ? 1.215 9.422 8.612 1.00 89.81 161 ARG A N 1
ATOM 1231 C CA . ARG A 1 161 ? 0.925 10.636 9.400 1.00 89.81 161 ARG A CA 1
ATOM 1232 C C . ARG A 1 161 ? -0.549 10.723 9.790 1.00 89.81 161 ARG A C 1
ATOM 1234 O O . ARG A 1 161 ? -0.867 11.080 10.927 1.00 89.81 161 ARG A O 1
ATOM 1241 N N . GLY A 1 162 ? -1.455 10.395 8.869 1.00 86.56 162 GLY A N 1
ATOM 1242 C CA . GLY A 1 162 ? -2.894 10.337 9.129 1.00 86.56 162 GLY A CA 1
ATOM 1243 C C . GLY A 1 162 ? -3.238 9.334 10.231 1.00 86.56 162 GLY A C 1
ATOM 1244 O O . GLY A 1 162 ? -3.961 9.674 11.173 1.00 86.56 162 GLY A O 1
ATOM 1245 N N . ARG A 1 163 ? -2.652 8.133 10.178 1.00 86.50 163 ARG A N 1
ATOM 1246 C CA . ARG A 1 163 ? -2.809 7.101 11.217 1.00 86.50 163 ARG A CA 1
ATOM 1247 C C . ARG A 1 163 ? -2.288 7.561 12.567 1.00 86.50 163 ARG A C 1
ATOM 1249 O O . ARG A 1 163 ? -2.971 7.392 13.576 1.00 86.50 163 ARG A O 1
ATOM 1256 N N . GLU A 1 164 ? -1.110 8.175 12.608 1.00 87.56 164 GLU A N 1
ATOM 1257 C CA . GLU A 1 164 ? -0.538 8.655 13.862 1.00 87.56 164 GLU A CA 1
ATOM 1258 C C . GLU A 1 164 ? -1.412 9.745 14.500 1.00 87.56 164 GLU A C 1
ATOM 1260 O O . GLU A 1 164 ? -1.677 9.702 15.706 1.00 87.56 164 GLU A O 1
ATOM 1265 N N . ARG A 1 165 ? -1.925 10.684 13.693 1.00 85.62 165 ARG A N 1
ATOM 1266 C CA . ARG A 1 165 ? -2.874 11.714 14.146 1.00 85.62 165 ARG A CA 1
ATOM 1267 C C . ARG A 1 165 ? -4.167 11.097 14.668 1.00 85.62 165 ARG A C 1
ATOM 1269 O O . ARG A 1 165 ? -4.599 11.453 15.763 1.00 85.62 165 ARG A O 1
ATOM 1276 N N . ALA A 1 166 ? -4.750 10.141 13.944 1.00 83.56 166 ALA A N 1
ATOM 1277 C CA . ALA A 1 166 ? -5.951 9.431 14.381 1.00 83.56 166 ALA A CA 1
ATOM 1278 C C . ALA A 1 166 ? -5.717 8.687 15.706 1.00 83.56 166 ALA A C 1
ATOM 1280 O O . ALA A 1 166 ? -6.539 8.779 16.617 1.00 83.56 166 ALA A O 1
ATOM 1281 N N . ARG A 1 167 ? -4.559 8.031 15.862 1.00 85.12 167 ARG A N 1
ATOM 1282 C CA . ARG A 1 167 ? -4.157 7.355 17.104 1.00 85.12 167 ARG A CA 1
ATOM 1283 C C . ARG A 1 167 ? -4.014 8.336 18.267 1.00 85.12 167 ARG A C 1
ATOM 1285 O O . ARG A 1 167 ? -4.526 8.062 19.350 1.00 85.12 167 ARG A O 1
ATOM 1292 N N . LYS A 1 168 ? -3.343 9.476 18.063 1.00 83.12 168 LYS A N 1
ATOM 1293 C CA . LYS A 1 168 ? -3.192 10.531 19.086 1.00 83.12 168 LYS A CA 1
ATOM 1294 C C . LYS A 1 168 ? -4.549 11.117 19.485 1.00 83.12 168 LYS A C 1
ATOM 1296 O O . LYS A 1 168 ? -4.859 11.157 20.672 1.00 83.12 168 LYS A O 1
ATOM 1301 N N . GLY A 1 169 ? -5.387 11.469 18.510 1.00 78.38 169 GLY A N 1
ATOM 1302 C CA . GLY A 1 169 ? -6.739 11.975 18.759 1.00 78.38 169 GLY A CA 1
ATOM 1303 C C . GLY A 1 169 ? -7.665 10.938 19.406 1.00 78.38 169 GLY A C 1
ATOM 1304 O O . GLY A 1 169 ? -8.538 11.294 20.190 1.00 78.38 169 GLY A O 1
ATOM 1305 N N . GLY A 1 170 ? -7.480 9.647 19.119 1.00 76.69 170 GLY A N 1
ATOM 1306 C CA . GLY A 1 170 ? -8.162 8.554 19.814 1.00 76.69 170 GLY A CA 1
ATOM 1307 C C . GLY A 1 170 ? -7.740 8.464 21.279 1.00 76.69 170 GLY A C 1
ATOM 1308 O O . GLY A 1 170 ? -8.590 8.476 22.162 1.00 76.69 170 GLY A O 1
ATOM 1309 N N . LYS A 1 171 ? -6.430 8.463 21.558 1.00 76.62 171 LYS A N 1
ATOM 1310 C CA . LYS A 1 171 ? -5.903 8.453 22.935 1.00 76.62 171 LYS A CA 1
ATOM 1311 C C . LYS A 1 171 ? -6.393 9.648 23.755 1.00 76.62 171 LYS A C 1
ATOM 1313 O O . LYS A 1 171 ? -6.836 9.454 24.880 1.00 76.62 171 LYS A O 1
ATOM 1318 N N . GLN A 1 172 ? -6.381 10.853 23.183 1.00 72.75 172 GLN A N 1
ATOM 1319 C CA . GLN A 1 172 ? -6.902 12.054 23.848 1.00 72.75 172 GLN A CA 1
ATOM 1320 C C . GLN A 1 172 ? -8.406 11.954 24.139 1.00 72.75 172 GLN A C 1
ATOM 1322 O O . GLN A 1 172 ? -8.836 12.311 25.230 1.00 72.75 172 GLN A O 1
ATOM 1327 N N . ARG A 1 173 ? -9.203 11.407 23.210 1.00 68.00 173 ARG A N 1
ATOM 1328 C CA . ARG A 1 173 ? -10.640 11.163 23.428 1.00 68.00 173 ARG A CA 1
ATOM 1329 C C . ARG A 1 173 ? -10.917 10.076 24.473 1.00 68.00 173 ARG A C 1
ATOM 1331 O O . ARG A 1 173 ? -11.931 10.142 25.158 1.00 68.00 173 ARG A O 1
ATOM 1338 N N . HIS A 1 174 ? -10.033 9.088 24.606 1.00 69.94 174 HIS A N 1
ATOM 1339 C CA . HIS A 1 174 ? -10.187 7.988 25.561 1.00 69.94 174 HIS A CA 1
ATOM 1340 C C . HIS A 1 174 ? -9.647 8.282 26.965 1.00 69.94 174 HIS A C 1
ATOM 1342 O O . HIS A 1 174 ? -10.065 7.597 27.894 1.00 69.94 174 HIS A O 1
ATOM 1348 N N . ALA A 1 175 ? -8.769 9.272 27.148 1.00 71.19 175 ALA A N 1
ATOM 1349 C CA . ALA A 1 175 ? -8.176 9.572 28.455 1.00 71.19 175 ALA A CA 1
ATOM 1350 C C . ALA A 1 175 ? -9.220 9.962 29.530 1.00 71.19 175 ALA A C 1
ATOM 1352 O O . ALA A 1 175 ? -9.273 9.270 30.547 1.00 71.19 175 ALA A O 1
ATOM 1353 N N . PRO A 1 176 ? -10.148 10.916 29.296 1.00 71.75 176 PRO A N 1
ATOM 1354 C CA . PRO A 1 176 ? -11.212 11.218 30.266 1.00 71.75 176 PRO A CA 1
ATOM 1355 C C . PRO A 1 176 ? -12.130 10.013 30.524 1.00 71.75 176 PRO A C 1
ATOM 1357 O O . PRO A 1 176 ? -12.661 9.812 31.612 1.00 71.75 176 PRO A O 1
ATOM 1360 N N . MET A 1 177 ? -12.297 9.175 29.499 1.00 76.12 177 MET A N 1
ATOM 1361 C CA . MET A 1 177 ? -13.135 7.980 29.535 1.00 76.12 177 MET A CA 1
ATOM 1362 C C . MET A 1 177 ? -12.532 6.867 30.405 1.00 76.12 177 MET A C 1
ATOM 1364 O O . MET A 1 177 ? -13.264 6.014 30.903 1.00 76.12 177 MET A O 1
ATOM 1368 N N . GLN A 1 178 ? -11.206 6.837 30.549 1.00 81.00 178 GLN A N 1
ATOM 1369 C CA . GLN A 1 178 ? -10.497 5.866 31.376 1.00 81.00 178 GLN A CA 1
ATOM 1370 C C . GLN A 1 178 ? -10.574 6.255 32.855 1.00 81.00 178 GLN A C 1
ATOM 1372 O O . GLN A 1 178 ? -10.949 5.420 33.674 1.00 81.00 178 GLN A O 1
ATOM 1377 N N . GLU A 1 179 ? -10.353 7.534 33.167 1.00 83.06 179 GLU A N 1
ATOM 1378 C CA . GLU A 1 179 ? -10.540 8.086 34.516 1.00 83.06 179 GLU A CA 1
ATOM 1379 C C . GLU A 1 179 ? -11.973 7.854 35.018 1.00 83.06 179 GLU A C 1
ATOM 1381 O O . GLU A 1 179 ? -12.200 7.430 36.153 1.00 83.06 179 GLU A O 1
ATOM 1386 N N . GLU A 1 180 ? -12.969 8.054 34.151 1.00 85.00 180 GLU A N 1
ATOM 1387 C CA . GLU A 1 180 ? -14.370 7.822 34.500 1.00 85.00 180 GLU A CA 1
ATOM 1388 C C . GLU A 1 180 ? -14.695 6.333 34.724 1.00 85.00 180 GLU A C 1
ATOM 1390 O O . GLU A 1 180 ? -15.490 6.002 35.609 1.00 85.00 180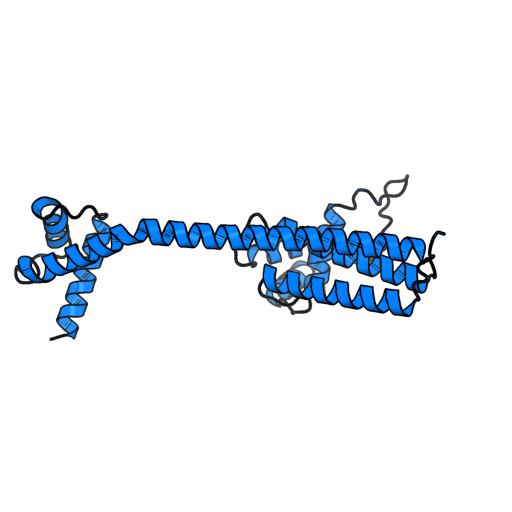 GLU A O 1
ATOM 1395 N N . LYS A 1 181 ? -14.050 5.414 33.988 1.00 87.69 181 LYS A N 1
ATOM 1396 C CA . LYS A 1 181 ? -14.167 3.964 34.230 1.00 87.69 181 LYS A CA 1
ATOM 1397 C C . LYS A 1 181 ? -13.551 3.564 35.564 1.00 87.69 181 LYS A C 1
ATOM 1399 O O . LYS A 1 181 ? -14.189 2.831 36.314 1.00 87.69 181 LYS A O 1
ATOM 1404 N N . GLU A 1 182 ? -12.352 4.043 35.871 1.00 88.88 182 GLU A N 1
ATOM 1405 C CA . GLU A 1 182 ? -11.667 3.758 37.138 1.00 88.88 182 GLU A CA 1
ATOM 1406 C C . GLU A 1 182 ? -12.469 4.297 38.326 1.00 88.88 182 GLU A C 1
ATOM 1408 O O . GLU A 1 182 ? -12.693 3.589 39.315 1.00 88.88 182 GLU A O 1
ATOM 1413 N N . ARG A 1 183 ? -13.022 5.509 38.190 1.00 90.44 183 ARG A N 1
ATOM 1414 C CA . ARG A 1 183 ? -13.958 6.078 39.164 1.00 90.44 183 ARG A CA 1
ATOM 1415 C C . ARG A 1 183 ? -15.200 5.202 39.332 1.00 90.44 183 ARG A C 1
ATOM 1417 O O . ARG A 1 183 ? -15.582 4.907 40.463 1.00 90.44 183 ARG A O 1
ATOM 1424 N N . ALA A 1 184 ? -15.822 4.755 38.241 1.00 91.00 184 ALA A N 1
ATOM 1425 C CA . ALA A 1 184 ? -17.000 3.890 38.298 1.00 91.00 184 ALA A CA 1
ATOM 1426 C C . ALA A 1 184 ? -16.706 2.537 38.971 1.00 91.00 184 ALA A C 1
ATOM 1428 O O . ALA A 1 184 ? -17.508 2.076 39.783 1.00 91.00 184 ALA A O 1
ATOM 1429 N N . GLN A 1 185 ? -15.554 1.919 38.686 1.00 92.44 185 GLN A N 1
ATOM 1430 C CA . GLN A 1 185 ? -15.123 0.675 39.336 1.00 92.44 185 GLN A CA 1
ATOM 1431 C C . GLN A 1 185 ? -14.872 0.873 40.831 1.00 92.44 185 GLN A C 1
ATOM 1433 O O . GLN A 1 185 ? -15.331 0.066 41.637 1.00 92.44 185 GLN A O 1
ATOM 1438 N N . THR A 1 186 ? -14.204 1.965 41.206 1.00 93.69 186 THR A N 1
ATOM 1439 C CA . THR A 1 186 ? -13.936 2.312 42.609 1.00 93.69 186 THR A CA 1
ATOM 1440 C C . THR A 1 186 ? -15.238 2.493 43.383 1.00 93.69 186 THR A C 1
ATOM 1442 O O . THR A 1 186 ? -15.434 1.865 44.423 1.00 93.69 186 THR A O 1
ATOM 1445 N N . ILE A 1 187 ? -16.175 3.272 42.834 1.00 93.25 187 ILE A N 1
ATOM 1446 C CA . ILE A 1 187 ? -17.488 3.498 43.448 1.00 93.25 187 ILE A CA 1
ATOM 1447 C C . ILE A 1 187 ? -18.272 2.190 43.553 1.00 93.25 187 ILE A C 1
ATOM 1449 O O . ILE A 1 187 ? -18.889 1.915 44.583 1.00 93.25 187 ILE A O 1
ATOM 1453 N N . PHE A 1 188 ? -18.240 1.363 42.505 1.00 94.06 188 PHE A N 1
ATOM 1454 C CA . PHE A 1 188 ? -18.906 0.069 42.523 1.00 94.06 188 PHE A CA 1
ATOM 1455 C C . PHE A 1 188 ? -18.371 -0.822 43.652 1.00 94.06 188 PHE A C 1
ATOM 1457 O O . PHE A 1 188 ? -19.165 -1.311 44.459 1.00 94.06 188 PHE A O 1
ATOM 1464 N N . ARG A 1 189 ? -17.043 -0.985 43.744 1.00 93.62 189 ARG A N 1
ATOM 1465 C CA . ARG A 1 189 ? -16.373 -1.796 44.774 1.00 93.62 189 ARG A CA 1
ATOM 1466 C C . ARG A 1 189 ? -16.698 -1.300 46.184 1.00 93.62 189 ARG A C 1
ATOM 1468 O O . ARG A 1 189 ? -17.062 -2.100 47.037 1.00 93.62 189 ARG A O 1
ATOM 1475 N N . GLN A 1 190 ? -16.619 0.010 46.410 1.00 92.75 190 GLN A N 1
ATOM 1476 C CA . GLN A 1 190 ? -16.769 0.606 47.741 1.00 92.75 190 GLN A CA 1
ATOM 1477 C C . GLN A 1 190 ? -18.224 0.698 48.214 1.00 92.75 190 GLN A C 1
ATOM 1479 O O . GLN A 1 190 ? -18.504 0.474 49.388 1.00 92.75 190 GLN A O 1
ATOM 1484 N N . PHE A 1 191 ? -19.162 1.035 47.324 1.00 92.38 191 PHE A N 1
ATOM 1485 C CA . PHE A 1 191 ? -20.505 1.457 47.738 1.00 92.38 191 PHE A CA 1
ATOM 1486 C C . PHE A 1 191 ? -21.642 0.574 47.218 1.00 92.38 191 PHE A C 1
ATOM 1488 O O . PHE A 1 191 ? -22.783 0.747 47.662 1.00 92.38 191 PHE A O 1
ATOM 1495 N N . ILE A 1 192 ? -21.385 -0.340 46.274 1.00 92.00 192 ILE A N 1
ATOM 1496 C CA . ILE A 1 192 ? -22.447 -1.072 45.561 1.00 92.00 192 ILE A CA 1
ATOM 1497 C C . ILE A 1 192 ? -22.286 -2.595 45.653 1.00 92.00 192 ILE A C 1
ATOM 1499 O O . ILE A 1 192 ? -23.291 -3.279 45.847 1.00 92.00 192 ILE A O 1
ATOM 1503 N N . ALA A 1 193 ? -21.068 -3.132 45.534 1.00 87.81 193 ALA A N 1
ATOM 1504 C CA . ALA A 1 193 ? -20.810 -4.566 45.360 1.00 87.81 193 ALA A CA 1
ATOM 1505 C C . ALA A 1 193 ? -21.469 -5.463 46.429 1.00 87.81 193 ALA A C 1
ATOM 1507 O O . ALA A 1 193 ? -22.054 -6.486 46.083 1.00 87.81 193 ALA A O 1
ATOM 1508 N N . GLY A 1 194 ? -21.481 -5.038 47.697 1.00 86.19 194 GLY A N 1
ATOM 1509 C CA . GLY A 1 194 ? -22.070 -5.795 48.813 1.00 86.19 194 GLY A CA 1
ATOM 1510 C C . GLY A 1 194 ? -23.598 -5.719 48.957 1.00 86.19 194 GLY A C 1
ATOM 1511 O O . GLY A 1 194 ? -24.144 -6.279 49.899 1.00 86.19 194 GLY A O 1
ATOM 1512 N N . LYS A 1 195 ? -24.315 -5.021 48.065 1.00 89.31 195 LYS A N 1
ATOM 1513 C CA . LYS A 1 195 ? -25.765 -4.758 48.211 1.00 89.31 195 LYS A CA 1
ATOM 1514 C C . LYS A 1 195 ? -26.675 -5.773 47.507 1.00 89.31 195 LYS A C 1
ATOM 1516 O O . LYS A 1 195 ? -27.872 -5.530 47.400 1.00 89.31 195 LYS A O 1
ATOM 1521 N N . GLY A 1 196 ? -26.126 -6.859 46.956 1.00 87.50 196 GLY A N 1
ATOM 1522 C CA . GLY A 1 196 ? -26.911 -7.906 46.280 1.00 87.50 196 GLY A CA 1
ATOM 1523 C C . GLY A 1 196 ? -27.646 -7.454 45.007 1.00 87.50 196 GLY A C 1
ATOM 1524 O O . GLY A 1 196 ? -28.521 -8.156 44.515 1.00 87.50 196 GLY A O 1
ATOM 1525 N N . LEU A 1 197 ? -27.311 -6.282 44.460 1.00 90.69 197 LEU A N 1
ATOM 1526 C CA . LEU A 1 197 ? -27.967 -5.738 43.268 1.00 90.69 197 LEU A CA 1
ATOM 1527 C C . LEU A 1 197 ? -27.593 -6.536 42.014 1.00 90.69 197 LEU A C 1
ATOM 1529 O O . LEU A 1 197 ? -26.489 -7.072 41.929 1.00 90.69 197 LEU A O 1
ATOM 1533 N N . SER A 1 198 ? -28.456 -6.559 41.000 1.00 93.12 198 SER A N 1
ATOM 1534 C CA . SER A 1 198 ? -28.079 -7.041 39.661 1.00 93.12 198 SER A CA 1
ATOM 1535 C C . SER A 1 198 ? -27.122 -6.066 38.956 1.00 93.12 198 SER A C 1
ATOM 1537 O O . SER A 1 198 ? -27.025 -4.892 39.321 1.00 93.12 198 SER A O 1
ATOM 1539 N N . ASN A 1 199 ? -26.437 -6.521 37.899 1.00 92.06 199 ASN A N 1
ATOM 1540 C CA . ASN A 1 199 ? -25.529 -5.669 37.115 1.00 92.06 199 ASN A CA 1
ATOM 1541 C C . ASN A 1 199 ? -26.243 -4.439 36.525 1.00 92.06 199 ASN A C 1
ATOM 1543 O O . ASN A 1 199 ? -25.685 -3.345 36.537 1.00 92.06 199 ASN A O 1
ATOM 1547 N N . ALA A 1 200 ? -27.488 -4.603 36.070 1.00 91.94 200 ALA A N 1
ATOM 1548 C CA . ALA A 1 200 ? -28.308 -3.517 35.537 1.00 91.94 200 ALA A CA 1
ATOM 1549 C C . ALA A 1 200 ? -28.702 -2.500 36.628 1.00 91.94 200 ALA A C 1
ATOM 1551 O O . ALA A 1 200 ? -28.601 -1.289 36.430 1.00 91.94 200 ALA A O 1
ATOM 1552 N N . GLN A 1 201 ? -29.083 -2.969 37.820 1.00 93.81 201 GLN A N 1
ATOM 1553 C CA . GLN A 1 201 ? -29.411 -2.086 38.949 1.00 93.81 201 GLN A CA 1
ATOM 1554 C C . GLN A 1 201 ? -28.181 -1.328 39.463 1.00 93.81 201 GLN A C 1
ATOM 1556 O O . GLN A 1 201 ? -28.256 -0.132 39.742 1.00 93.81 201 GLN A O 1
ATOM 1561 N N . ALA A 1 202 ? -27.030 -1.997 39.542 1.00 92.69 202 ALA A N 1
ATOM 1562 C CA . ALA A 1 202 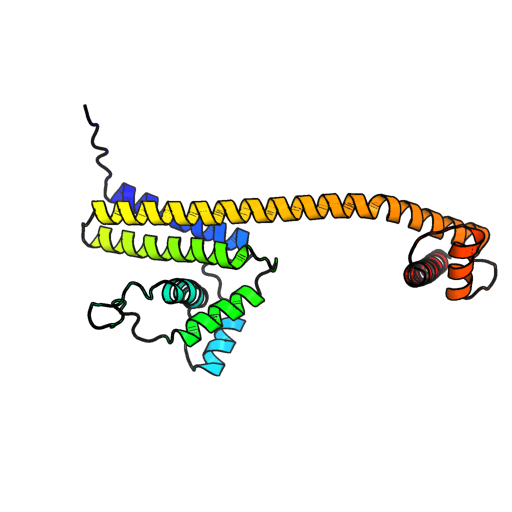? -25.763 -1.370 39.897 1.00 92.69 202 ALA A CA 1
ATOM 1563 C C . ALA A 1 202 ? -25.336 -0.314 38.862 1.00 92.69 202 ALA A C 1
ATOM 1565 O O . ALA A 1 202 ? -24.943 0.787 39.244 1.00 92.69 202 ALA A O 1
ATOM 1566 N N . ALA A 1 203 ? -25.477 -0.608 37.564 1.00 92.12 203 ALA A N 1
ATOM 1567 C CA . ALA A 1 203 ? -25.233 0.363 36.498 1.00 92.12 203 ALA A CA 1
ATOM 1568 C C . ALA A 1 203 ? -26.191 1.560 36.577 1.00 92.12 203 ALA A C 1
ATOM 1570 O O . ALA A 1 203 ? -25.759 2.700 36.426 1.00 92.12 203 ALA A O 1
ATOM 1571 N N . SER A 1 204 ? -27.468 1.319 36.892 1.00 93.31 204 SER A N 1
ATOM 1572 C CA . SER A 1 204 ? -28.450 2.388 37.101 1.00 93.31 204 SER A CA 1
ATOM 1573 C C . SER A 1 204 ? -28.048 3.303 38.252 1.00 93.31 204 SER A C 1
ATOM 1575 O O . SER A 1 204 ? -28.074 4.513 38.074 1.00 93.31 204 SER A O 1
ATOM 1577 N N . LYS A 1 205 ? -27.609 2.755 39.394 1.00 93.31 205 LYS A N 1
ATOM 1578 C CA . LYS A 1 205 ? -27.116 3.564 40.523 1.00 93.31 205 LYS A CA 1
ATOM 1579 C C . LYS A 1 205 ? -25.874 4.375 40.169 1.00 93.31 205 LYS A C 1
ATOM 1581 O O . LYS A 1 205 ? -25.809 5.553 40.507 1.00 93.31 205 LYS A O 1
ATOM 1586 N N . LEU A 1 206 ? -24.902 3.771 39.478 1.00 92.12 206 LEU A N 1
ATOM 1587 C CA . LEU A 1 206 ? -23.701 4.482 39.017 1.00 92.12 206 LEU A CA 1
ATOM 1588 C C . LEU A 1 206 ? -24.065 5.704 38.161 1.00 92.12 206 LEU A C 1
ATOM 1590 O O . LEU A 1 206 ? -23.442 6.755 38.293 1.00 92.12 206 LEU A O 1
ATOM 1594 N N . HIS A 1 207 ? -25.112 5.592 37.347 1.00 90.38 207 HIS A N 1
ATOM 1595 C CA . HIS A 1 207 ? -25.655 6.704 36.577 1.00 90.38 207 HIS A CA 1
ATOM 1596 C C . HIS A 1 207 ? -26.414 7.729 37.421 1.00 90.38 207 HIS A C 1
ATOM 1598 O O . HIS A 1 207 ? -26.082 8.912 37.393 1.00 90.38 207 HIS A O 1
ATOM 1604 N N . SER A 1 208 ? -27.448 7.289 38.138 1.00 90.44 208 SER A N 1
ATOM 1605 C CA . SER A 1 208 ? -28.426 8.182 38.763 1.00 90.44 208 SER A CA 1
ATOM 1606 C C . SER A 1 208 ? -27.916 8.841 40.041 1.00 90.44 208 SER A C 1
ATOM 1608 O O . SER A 1 208 ? -28.269 9.981 40.314 1.00 90.44 208 SER A O 1
ATOM 1610 N N . GLU A 1 209 ? -27.102 8.137 40.830 1.00 91.81 209 GLU A N 1
ATOM 1611 C CA . GLU A 1 209 ? -26.638 8.610 42.143 1.00 91.81 209 GLU A CA 1
ATOM 1612 C C . GLU A 1 209 ? -25.208 9.152 42.085 1.00 91.81 209 GLU A C 1
ATOM 1614 O O . GLU A 1 209 ? -24.881 10.116 42.772 1.00 91.81 209 GLU A O 1
ATOM 1619 N N . PHE A 1 210 ? -24.351 8.556 41.253 1.00 89.38 210 PHE A N 1
ATOM 1620 C CA . PHE A 1 210 ? -22.920 8.881 41.217 1.00 89.38 210 PHE A CA 1
ATOM 1621 C C . PHE A 1 210 ? -22.491 9.668 39.974 1.00 89.38 210 PHE A C 1
ATOM 1623 O O . PHE A 1 210 ? -21.328 10.069 39.871 1.00 89.38 210 PHE A O 1
ATOM 1630 N N . GLY A 1 211 ? -23.427 9.921 39.054 1.00 87.44 211 GLY A N 1
ATOM 1631 C CA . GLY A 1 211 ? -23.219 10.782 37.896 1.00 87.44 211 GLY A CA 1
ATOM 1632 C C . GLY A 1 211 ? -22.188 10.256 36.898 1.00 87.44 211 GLY A C 1
ATOM 1633 O O . GLY A 1 211 ? -21.572 11.068 36.211 1.00 87.44 211 GLY A O 1
ATOM 1634 N N . ILE A 1 212 ? -21.978 8.936 36.819 1.00 88.38 212 ILE A N 1
ATOM 1635 C CA . ILE A 1 212 ? -21.139 8.322 35.781 1.00 88.38 212 ILE A CA 1
ATOM 1636 C C . ILE A 1 212 ? -21.812 8.553 34.420 1.00 88.38 212 ILE A C 1
ATOM 1638 O O . ILE A 1 212 ? -22.949 8.133 34.206 1.00 88.38 212 ILE A O 1
ATOM 1642 N N . ARG A 1 213 ? -21.128 9.236 33.497 1.00 80.75 213 ARG A N 1
ATOM 1643 C CA . ARG A 1 213 ? -21.656 9.693 32.193 1.00 80.75 213 ARG A CA 1
ATOM 1644 C C . ARG A 1 213 ? -21.334 8.749 31.032 1.00 80.75 213 ARG A C 1
ATOM 1646 O O . ARG A 1 213 ? -21.526 9.090 29.867 1.00 80.75 213 ARG A O 1
ATOM 1653 N N . TYR A 1 214 ? -20.877 7.543 31.341 1.00 74.69 214 TYR A N 1
ATOM 1654 C CA . TYR A 1 214 ? -20.566 6.498 30.369 1.00 74.69 214 TYR A CA 1
ATOM 1655 C C . TYR A 1 214 ? -21.837 5.829 29.823 1.00 74.69 214 TYR A C 1
ATOM 1657 O O . TYR A 1 214 ? -22.819 5.755 30.531 1.00 74.69 214 TYR A O 1
ATOM 1665 N N . HIS A 1 215 ? -21.871 5.281 28.605 1.00 84.44 215 HIS A N 1
ATOM 1666 C CA . HIS A 1 215 ? -23.087 4.610 28.101 1.00 84.44 215 HIS A CA 1
ATOM 1667 C C . HIS A 1 215 ? -23.545 3.452 29.021 1.00 84.44 215 HIS A C 1
ATOM 1669 O O . HIS A 1 215 ? -22.737 2.590 29.375 1.00 84.44 215 HIS A O 1
ATOM 1675 N N . TYR A 1 216 ? -24.847 3.367 29.327 1.00 86.31 216 TYR A N 1
ATOM 1676 C CA . TYR A 1 216 ? -25.430 2.420 30.297 1.00 86.31 216 TYR A CA 1
ATOM 1677 C C . TYR A 1 216 ? -25.040 0.952 30.064 1.00 86.31 216 TYR A C 1
ATOM 1679 O O . TYR A 1 216 ? -24.623 0.240 30.983 1.00 86.31 216 TYR A O 1
ATOM 1687 N N . GLY A 1 217 ? -25.092 0.490 28.811 1.00 84.56 217 GLY A N 1
ATOM 1688 C CA . GLY A 1 217 ? -24.659 -0.868 28.458 1.00 84.56 217 GLY A CA 1
ATOM 1689 C C . GLY A 1 217 ? -23.158 -1.098 28.686 1.00 84.56 217 GLY A C 1
ATOM 1690 O O . GLY A 1 217 ? -22.737 -2.198 29.037 1.00 84.56 217 GLY A O 1
ATOM 1691 N N . GLY A 1 218 ? -22.348 -0.048 28.546 1.00 86.38 218 GLY A N 1
ATOM 1692 C CA . GLY A 1 218 ? -20.922 -0.079 28.851 1.00 86.38 218 GLY A CA 1
ATOM 1693 C C . GLY A 1 218 ? -20.655 -0.163 30.355 1.00 86.38 218 GLY A C 1
ATOM 1694 O O . GLY A 1 218 ? -19.840 -0.980 30.779 1.00 86.38 218 GLY A O 1
ATOM 1695 N N . VAL A 1 219 ? -21.396 0.601 31.166 1.00 88.88 219 VAL A N 1
ATOM 1696 C CA . VAL A 1 219 ? -21.331 0.536 32.639 1.00 88.88 219 VAL A CA 1
ATOM 1697 C C . VAL A 1 219 ? -21.760 -0.842 33.140 1.00 88.88 219 VAL A C 1
ATOM 1699 O O . VAL A 1 219 ? -21.111 -1.418 34.005 1.00 88.88 219 VAL A O 1
ATOM 1702 N N . THR A 1 220 ? -22.802 -1.427 32.549 1.00 91.69 220 THR A N 1
ATOM 1703 C CA . THR A 1 220 ? -23.278 -2.772 32.913 1.00 91.69 220 THR A CA 1
ATOM 1704 C C . THR A 1 220 ? -22.203 -3.840 32.680 1.00 91.69 220 THR A C 1
ATOM 1706 O O . THR A 1 220 ? -21.973 -4.693 33.540 1.00 91.69 220 THR A O 1
ATOM 1709 N N . ARG A 1 221 ? -21.491 -3.777 31.543 1.00 91.50 221 ARG A N 1
ATOM 1710 C CA . ARG A 1 221 ? -20.351 -4.668 31.257 1.00 91.50 221 ARG A CA 1
ATOM 1711 C C . ARG A 1 221 ? -19.187 -4.430 32.216 1.00 91.50 221 ARG A C 1
ATOM 1713 O O . ARG A 1 221 ? -18.588 -5.399 32.671 1.00 91.50 221 ARG A O 1
ATOM 1720 N N . LEU A 1 222 ? -18.893 -3.169 32.538 1.00 92.06 222 LEU A N 1
ATOM 1721 C CA . LEU A 1 222 ? -17.858 -2.794 33.503 1.00 92.06 222 LEU A CA 1
ATOM 1722 C C . LEU A 1 222 ? -18.148 -3.405 34.880 1.00 92.06 222 LEU A C 1
ATOM 1724 O O . LEU A 1 222 ? -17.290 -4.085 35.427 1.00 92.06 222 LEU A O 1
ATOM 1728 N N . VAL A 1 223 ? -19.374 -3.248 35.387 1.00 93.00 223 VAL A N 1
ATOM 1729 C CA . VAL A 1 223 ? -19.826 -3.847 36.653 1.00 93.00 223 VAL A CA 1
ATOM 1730 C C . VAL A 1 223 ? -19.690 -5.367 36.624 1.00 93.00 223 VAL A C 1
ATOM 1732 O O . VAL A 1 223 ? -19.140 -5.955 37.554 1.00 93.00 223 VAL A O 1
ATOM 1735 N N . SER A 1 224 ? -20.154 -6.010 35.548 1.00 93.06 224 SER A N 1
ATOM 1736 C CA . SER A 1 224 ? -20.041 -7.463 35.405 1.00 93.06 224 SER A CA 1
ATOM 1737 C C . SER A 1 224 ? -18.588 -7.931 35.409 1.00 93.06 224 SER A C 1
ATOM 1739 O O . SER A 1 224 ? -18.296 -8.965 36.003 1.00 93.06 224 SER A O 1
ATOM 1741 N N . LYS A 1 225 ? -17.690 -7.203 34.735 1.00 93.56 225 LYS A N 1
ATOM 1742 C CA . LYS A 1 225 ? -16.261 -7.519 34.706 1.00 93.56 225 LYS A CA 1
ATOM 1743 C C . LYS A 1 225 ? -15.646 -7.351 36.093 1.00 93.56 225 LYS A C 1
ATOM 1745 O O . LYS A 1 225 ? -14.973 -8.254 36.566 1.00 93.56 225 LYS A O 1
ATOM 1750 N N . THR A 1 226 ? -15.933 -6.237 36.761 1.00 91.06 226 THR A N 1
ATOM 1751 C CA . THR A 1 226 ? -15.382 -5.937 38.084 1.00 91.06 226 THR A CA 1
ATOM 1752 C C . THR A 1 226 ? -15.853 -6.916 39.153 1.00 91.06 226 THR A C 1
ATOM 1754 O O . THR A 1 226 ? -15.063 -7.247 40.024 1.00 91.06 226 THR A O 1
ATOM 1757 N N . ARG A 1 227 ? -17.079 -7.451 39.072 1.00 92.50 227 ARG A N 1
ATOM 1758 C CA . ARG A 1 227 ? -17.490 -8.565 39.948 1.00 92.50 227 ARG A CA 1
ATOM 1759 C C . ARG A 1 227 ? -16.633 -9.805 39.760 1.00 92.50 227 ARG A C 1
ATOM 1761 O O . ARG A 1 227 ? -16.137 -10.329 40.742 1.00 92.50 227 ARG A O 1
ATOM 1768 N N . LYS A 1 228 ? -16.429 -10.230 38.511 1.00 91.69 228 LYS A N 1
ATOM 1769 C CA . LYS A 1 228 ? -15.598 -11.402 38.207 1.00 91.69 228 LYS A CA 1
ATOM 1770 C C . LYS A 1 228 ? -14.162 -11.226 38.702 1.00 91.69 228 LYS A C 1
ATOM 1772 O O . LYS A 1 228 ? -13.593 -12.167 39.229 1.00 91.69 228 LYS A O 1
ATOM 1777 N N . GLU A 1 229 ? -13.602 -10.025 38.550 1.00 91.12 229 GLU A N 1
ATOM 1778 C CA . GLU A 1 229 ? -12.276 -9.684 39.089 1.00 91.12 229 GLU A CA 1
ATOM 1779 C C . GLU A 1 229 ? -12.247 -9.834 40.621 1.00 91.12 229 GLU A C 1
ATOM 1781 O O . GLU A 1 229 ? -11.377 -10.517 41.147 1.00 91.12 229 GLU A O 1
ATOM 1786 N N . MET A 1 230 ? -13.243 -9.292 41.332 1.00 89.06 230 MET A N 1
ATOM 1787 C CA . MET A 1 230 ? -13.340 -9.423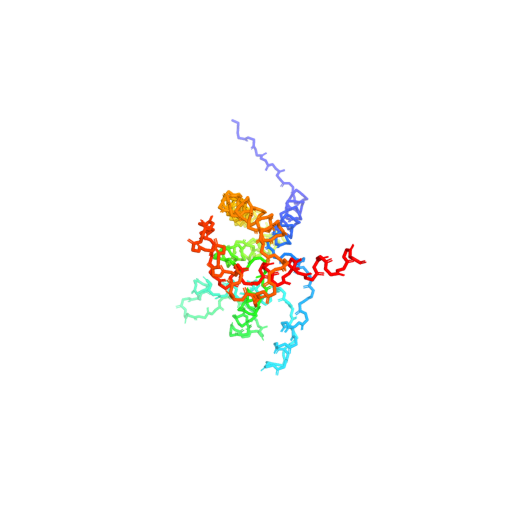 42.794 1.00 89.06 230 MET A CA 1
ATOM 1788 C C . MET A 1 230 ? -13.526 -10.878 43.256 1.00 89.06 230 MET A C 1
ATOM 1790 O O . MET A 1 230 ? -12.963 -11.273 44.271 1.00 89.06 230 MET A O 1
ATOM 1794 N N . GLU A 1 231 ? -14.302 -11.673 42.515 1.00 88.00 231 GLU A N 1
ATOM 1795 C CA . GLU A 1 231 ? -14.505 -13.104 42.782 1.00 88.00 231 GLU A CA 1
ATOM 1796 C C . GLU A 1 231 ? -13.219 -13.916 42.576 1.00 88.00 231 GLU A C 1
ATOM 1798 O O . GLU A 1 231 ? -13.010 -14.891 43.282 1.00 88.00 231 GLU A O 1
ATOM 1803 N N . SER A 1 232 ? -12.351 -13.518 41.639 1.00 82.50 232 SER A N 1
ATOM 1804 C CA . SER A 1 232 ? -11.048 -14.166 41.414 1.00 82.50 232 SER A CA 1
ATOM 1805 C C . SER A 1 232 ? -9.944 -13.734 42.386 1.00 82.50 232 SER A C 1
ATOM 1807 O O . SER A 1 232 ? -8.918 -14.402 42.474 1.00 82.50 232 SER A O 1
ATOM 1809 N N . GLU A 1 233 ? -10.132 -12.607 43.074 1.00 77.94 233 GLU A N 1
ATOM 1810 C CA . GLU A 1 233 ? -9.216 -12.068 44.093 1.00 77.94 233 GLU A CA 1
ATOM 1811 C C . GLU A 1 233 ? -9.548 -12.575 45.515 1.00 77.94 233 GLU A C 1
ATOM 1813 O O . GLU A 1 233 ? -8.816 -12.259 46.454 1.00 77.94 233 GLU A O 1
ATOM 1818 N N . SER A 1 234 ? -10.644 -13.330 45.668 1.00 56.12 234 SER A N 1
ATOM 1819 C CA . SER A 1 234 ? -11.146 -13.899 46.932 1.00 56.12 234 SER A CA 1
ATOM 1820 C C . SER A 1 234 ? -10.815 -15.384 47.054 1.00 56.12 234 SER A C 1
ATOM 1822 O O . SER A 1 234 ? -10.555 -15.822 48.197 1.00 56.12 234 SER A O 1
#

pLDDT: mean 82.27, std 13.63, range [32.72, 96.75]